Protein AF-A0A7C3GLS5-F1 (afdb_monomer_lite)

pLDDT: mean 87.42, std 13.65, range [44.53, 98.75]

Foldseek 3Di:
DEEEPDDPLLDAAPPDVPRNGPNPVSCVQDVALQSQQVVLQVCLVVVCVVVVPYAYEYEFEQFDDPPDPRNNCRLVNNVVHHDPVSHAAYEYEFEFEDDVPPDDDPVSLCVSLCVRNVRRVVRDDPDPSHFYAHQEYFYQEQDPVVRQSSRLVNCVVQVVRGPHYHYDQWHWNDCPPPPPDPTDIDGQAPDPVSPDGDPNVVSVVVVVVVVVVVVVD

Radius of gyration: 18.42 Å; chains: 1; bounding box: 52×39×46 Å

Secondary structure (DSSP, 8-state):
-EEE--S-TT--TTSSTT-SSTTHHHHHH-SSHHHHHHHHHHHHHHHHHH-TT-EEEEE---S--SS-HHHHHHHHHHHHHS-GGG-SEEEEEEEE---S-----HHHHHHHHHHHHHHHHTTS---TTSEEEEEEEEE--SSHHHHHHHHHHHHHHHHHH-SEEEE-SEEEPP-TT-TTS---EEESBSSTT---B-HHHHHHHHHHHHHHHHT--

Structure (mmCIF, N/CA/C/O backbone):
data_AF-A0A7C3GLS5-F1
#
_entry.id   AF-A0A7C3GLS5-F1
#
loop_
_atom_site.group_PDB
_atom_site.id
_atom_site.type_symbol
_atom_site.label_atom_id
_atom_site.label_alt_id
_atom_site.label_comp_id
_atom_site.label_asym_id
_atom_site.label_entity_id
_atom_site.label_seq_id
_atom_site.pdbx_PDB_ins_code
_atom_site.Cartn_x
_atom_site.Cartn_y
_atom_site.Cartn_z
_atom_site.occupancy
_atom_site.B_iso_or_equiv
_atom_site.auth_seq_id
_atom_site.auth_comp_id
_atom_site.auth_asym_id
_atom_site.auth_atom_id
_atom_site.pdbx_PDB_model_num
ATOM 1 N N . LYS A 1 1 ? -3.253 -16.819 -7.006 1.00 93.25 1 LYS A N 1
ATOM 2 C CA . LYS A 1 1 ? -4.204 -15.718 -7.303 1.00 93.25 1 LYS A CA 1
ATOM 3 C C . LYS A 1 1 ? -3.526 -14.357 -7.226 1.00 93.25 1 LYS A C 1
ATOM 5 O O . LYS A 1 1 ? -3.681 -13.613 -8.175 1.00 93.25 1 LYS A O 1
ATOM 10 N N . TYR A 1 2 ? -2.773 -14.046 -6.166 1.00 97.38 2 TYR A N 1
ATOM 11 C CA . TYR A 1 2 ? -2.050 -12.773 -6.036 1.00 97.38 2 TYR A CA 1
ATOM 12 C C . TYR A 1 2 ? -0.630 -13.036 -5.532 1.00 97.38 2 TYR A C 1
ATOM 14 O O . TYR A 1 2 ? -0.454 -13.916 -4.686 1.00 97.38 2 TYR A O 1
ATOM 22 N N . ILE A 1 3 ? 0.353 -12.319 -6.068 1.00 97.44 3 ILE A N 1
ATOM 23 C CA . ILE A 1 3 ? 1.767 -12.371 -5.686 1.00 97.44 3 ILE A CA 1
ATOM 24 C C . ILE A 1 3 ? 2.250 -10.929 -5.541 1.00 97.44 3 ILE A C 1
ATOM 26 O O . ILE A 1 3 ? 2.119 -10.152 -6.478 1.00 97.44 3 ILE A O 1
ATOM 30 N N . GLU A 1 4 ? 2.821 -10.578 -4.393 1.00 96.31 4 GLU A N 1
ATOM 31 C CA . GLU A 1 4 ? 3.545 -9.316 -4.213 1.00 96.31 4 GLU A CA 1
ATOM 32 C C . GLU A 1 4 ? 5.046 -9.569 -4.395 1.00 96.31 4 GLU A C 1
ATOM 34 O O . GLU A 1 4 ? 5.612 -10.474 -3.774 1.00 96.31 4 GLU A O 1
ATOM 39 N N . MET A 1 5 ? 5.700 -8.797 -5.264 1.00 95.38 5 MET A N 1
ATOM 40 C CA . MET A 1 5 ? 7.124 -8.944 -5.570 1.00 95.38 5 MET A CA 1
ATOM 41 C C . MET A 1 5 ? 8.004 -8.227 -4.547 1.00 95.38 5 MET A C 1
ATOM 43 O O . MET A 1 5 ? 8.754 -7.314 -4.892 1.00 95.38 5 MET A O 1
ATOM 47 N N . GLY A 1 6 ? 7.932 -8.666 -3.293 1.00 92.06 6 GLY A N 1
ATOM 48 C CA . GLY A 1 6 ? 8.770 -8.156 -2.212 1.00 92.06 6 GLY A CA 1
ATOM 49 C C . GLY A 1 6 ? 8.023 -7.327 -1.176 1.00 92.06 6 GLY A C 1
ATOM 50 O O . GLY A 1 6 ? 6.805 -7.358 -1.123 1.00 92.06 6 GLY A O 1
ATOM 51 N N . ASN A 1 7 ? 8.769 -6.635 -0.312 1.00 91.75 7 ASN A N 1
ATOM 52 C CA . ASN A 1 7 ? 8.204 -5.802 0.752 1.00 91.75 7 ASN A CA 1
ATOM 53 C C . ASN A 1 7 ? 9.088 -4.576 1.006 1.00 91.75 7 ASN A C 1
ATOM 55 O O . ASN A 1 7 ? 10.234 -4.710 1.444 1.00 91.75 7 ASN A O 1
ATOM 59 N N . GLU A 1 8 ? 8.536 -3.384 0.782 1.00 90.19 8 GLU A N 1
ATOM 60 C CA . GLU A 1 8 ? 9.159 -2.077 1.055 1.00 90.19 8 GLU A CA 1
ATOM 61 C C . GLU A 1 8 ? 10.638 -1.959 0.622 1.00 90.19 8 GLU A C 1
ATOM 63 O O . GLU A 1 8 ? 11.465 -1.383 1.330 1.00 90.19 8 GLU A O 1
ATOM 68 N N . HIS A 1 9 ? 10.996 -2.470 -0.564 1.00 92.44 9 HIS A N 1
ATOM 69 C CA . HIS A 1 9 ? 12.378 -2.440 -1.067 1.00 92.44 9 HIS A CA 1
ATOM 70 C C . HIS A 1 9 ? 12.962 -1.034 -1.218 1.00 92.44 9 HIS A C 1
ATOM 72 O O . HIS A 1 9 ? 14.179 -0.879 -1.250 1.00 92.44 9 HIS A O 1
ATOM 78 N N . HIS A 1 10 ? 12.127 0.004 -1.233 1.00 89.88 10 HIS A N 1
ATOM 79 C CA . HIS A 1 10 ? 12.567 1.393 -1.191 1.00 89.88 10 HIS A CA 1
ATOM 80 C C . HIS A 1 10 ? 13.300 1.754 0.110 1.00 89.88 10 HIS A C 1
ATOM 82 O O . HIS A 1 10 ? 14.116 2.673 0.089 1.00 89.88 10 HIS A O 1
ATOM 88 N N . LEU A 1 11 ? 13.057 1.042 1.218 1.00 86.94 11 LEU A N 1
ATOM 89 C CA . LEU A 1 11 ? 13.731 1.284 2.492 1.00 86.94 11 LEU A CA 1
ATOM 90 C C . LEU A 1 11 ? 15.205 0.884 2.419 1.00 86.94 11 LEU A C 1
ATOM 92 O O . LEU A 1 11 ? 15.538 -0.238 2.039 1.00 86.94 11 LEU A O 1
ATOM 96 N N . GLY A 1 12 ? 16.073 1.796 2.838 1.00 77.50 12 GLY A N 1
ATOM 97 C CA . GLY A 1 12 ? 17.496 1.605 3.061 1.00 77.50 12 GLY A CA 1
ATOM 98 C C . GLY A 1 12 ? 17.932 1.999 4.471 1.00 77.50 12 GLY A C 1
ATOM 99 O O . GLY A 1 12 ? 17.166 2.566 5.249 1.00 77.50 12 GLY A O 1
ATOM 100 N N . ALA A 1 13 ? 19.190 1.693 4.803 1.00 64.75 13 ALA A N 1
ATOM 101 C CA . ALA A 1 13 ? 19.739 1.922 6.137 1.00 64.75 13 ALA A CA 1
ATOM 102 C C . ALA A 1 13 ? 19.564 3.377 6.606 1.00 64.75 13 ALA A C 1
ATOM 104 O O . ALA A 1 13 ? 20.024 4.323 5.964 1.00 64.75 13 ALA A O 1
ATOM 105 N N . GLY A 1 14 ? 18.924 3.542 7.764 1.00 62.38 14 GLY A N 1
ATOM 106 C CA . GLY A 1 14 ? 18.669 4.846 8.370 1.00 62.38 14 GLY A CA 1
ATOM 107 C C . GLY A 1 14 ? 17.458 5.579 7.790 1.00 62.38 14 GLY A C 1
ATOM 108 O O . GLY A 1 14 ? 17.264 6.753 8.116 1.00 62.38 14 GLY A O 1
ATOM 109 N N . ASP A 1 15 ? 16.643 4.950 6.932 1.00 64.19 15 ASP A N 1
ATOM 110 C CA . ASP A 1 15 ? 15.355 5.498 6.462 1.00 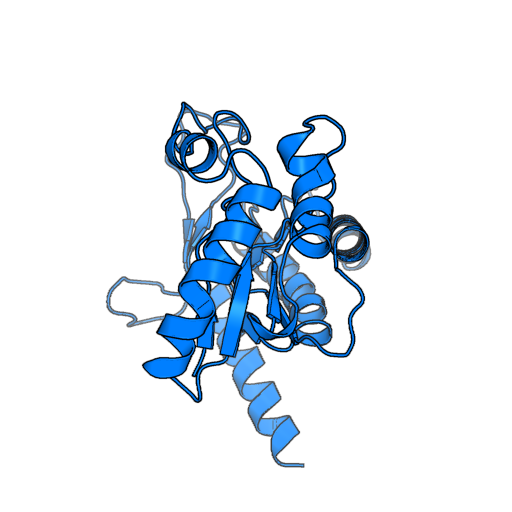64.19 15 ASP A CA 1
ATOM 111 C C . ASP A 1 15 ? 14.298 5.566 7.569 1.00 64.19 15 ASP A C 1
ATOM 113 O O . ASP A 1 15 ? 13.360 6.359 7.472 1.00 64.19 15 ASP A O 1
ATOM 117 N N . ASN A 1 16 ? 14.504 4.838 8.669 1.00 57.16 16 ASN A N 1
ATOM 118 C CA . ASN A 1 16 ? 13.797 5.038 9.928 1.00 57.16 16 ASN A CA 1
ATOM 119 C C . ASN A 1 16 ? 14.791 5.345 11.060 1.00 57.16 16 ASN A C 1
ATOM 121 O O . ASN A 1 16 ? 15.901 4.818 11.098 1.00 57.16 16 ASN A O 1
ATOM 125 N N . ALA A 1 17 ? 14.382 6.174 12.025 1.00 47.59 17 ALA A N 1
ATOM 126 C CA . ALA A 1 17 ? 15.212 6.543 13.180 1.00 47.59 17 ALA A CA 1
ATOM 127 C C . ALA A 1 17 ? 15.613 5.344 14.074 1.00 47.59 17 ALA A C 1
ATOM 129 O O . ALA A 1 17 ? 16.482 5.480 14.930 1.00 47.59 17 ALA A O 1
ATOM 130 N N . ASP A 1 18 ? 14.998 4.171 13.880 1.00 52.47 18 ASP A N 1
ATOM 131 C CA . ASP A 1 18 ? 15.292 2.916 14.581 1.00 52.47 18 ASP A CA 1
ATOM 132 C C . ASP A 1 18 ? 15.914 1.828 13.682 1.00 52.47 18 ASP A C 1
ATOM 134 O O . ASP A 1 18 ? 15.948 0.643 14.050 1.00 52.47 18 ASP A O 1
ATOM 138 N N . ASP A 1 19 ? 16.396 2.235 12.507 1.00 59.31 19 ASP A N 1
ATOM 139 C CA . ASP A 1 19 ? 16.919 1.362 11.467 1.00 59.31 19 ASP A CA 1
ATOM 140 C C . ASP A 1 19 ? 18.451 1.398 11.406 1.00 59.31 19 ASP A C 1
ATOM 142 O O . ASP A 1 19 ? 19.072 1.887 10.461 1.00 59.31 19 ASP A O 1
ATOM 146 N N . SER A 1 20 ? 19.072 0.868 12.462 1.00 53.66 20 SER A N 1
ATOM 147 C CA . SER A 1 20 ? 20.514 0.625 12.562 1.00 53.66 20 SER A CA 1
ATOM 148 C C . SER A 1 20 ? 20.968 -0.485 11.594 1.00 53.66 20 SER A C 1
ATOM 150 O O . SER A 1 20 ? 21.412 -1.547 12.027 1.00 53.66 20 SER A O 1
ATOM 152 N N . GLY A 1 21 ? 20.805 -0.260 10.289 1.00 61.00 21 GLY A N 1
ATOM 153 C CA . GLY A 1 21 ? 21.265 -1.141 9.217 1.00 61.00 21 GLY A CA 1
ATOM 154 C C . GLY A 1 21 ? 20.335 -2.296 8.831 1.00 61.00 21 GLY A C 1
ATOM 155 O O . GLY A 1 21 ? 20.780 -3.165 8.089 1.00 61.00 21 GLY A O 1
ATOM 156 N N . LYS A 1 22 ? 19.066 -2.338 9.268 1.00 65.75 22 LYS A N 1
ATOM 157 C CA . LYS A 1 22 ? 18.169 -3.486 8.999 1.00 65.75 22 LYS A CA 1
ATOM 158 C C . LYS A 1 22 ? 17.742 -3.594 7.537 1.00 65.75 22 LYS A C 1
ATOM 160 O O . LYS A 1 22 ? 17.239 -4.637 7.140 1.00 65.75 22 LYS A O 1
ATOM 165 N N . HIS A 1 23 ? 17.965 -2.548 6.746 1.00 76.56 23 HIS A N 1
ATOM 166 C CA . HIS A 1 23 ? 17.659 -2.531 5.318 1.00 76.56 23 HIS A CA 1
ATOM 167 C C . HIS A 1 23 ? 18.901 -2.334 4.433 1.00 76.56 23 HIS A C 1
ATOM 169 O O . HIS A 1 23 ? 18.784 -1.866 3.303 1.00 76.56 23 HIS A O 1
ATOM 175 N N . GLN A 1 24 ? 20.107 -2.676 4.912 1.00 78.25 24 GLN A N 1
ATOM 176 C CA . GLN A 1 24 ? 21.309 -2.631 4.060 1.00 78.25 24 GLN A CA 1
ATOM 177 C C . GLN A 1 24 ? 21.201 -3.570 2.853 1.00 78.25 24 GLN A C 1
ATOM 179 O O . GLN A 1 24 ? 21.586 -3.180 1.752 1.00 78.25 24 GLN A O 1
ATOM 184 N N . ASP A 1 25 ? 20.599 -4.745 3.034 1.00 83.50 25 ASP A N 1
ATOM 185 C CA . ASP A 1 25 ? 20.429 -5.723 1.956 1.00 83.50 25 ASP A CA 1
ATOM 186 C C . ASP A 1 25 ? 19.527 -5.194 0.829 1.00 83.50 25 ASP A C 1
ATOM 188 O O . ASP A 1 25 ? 19.813 -5.425 -0.342 1.00 83.50 25 ASP A O 1
ATOM 192 N N . ASN A 1 26 ? 18.500 -4.394 1.149 1.00 85.81 26 ASN A N 1
ATOM 193 C CA . ASN A 1 26 ? 17.662 -3.730 0.141 1.00 85.81 26 ASN A CA 1
ATOM 194 C C . ASN A 1 26 ? 18.457 -2.721 -0.694 1.00 85.81 26 ASN A C 1
ATOM 196 O O . ASN A 1 26 ? 18.235 -2.600 -1.897 1.00 85.81 26 ASN A O 1
ATOM 200 N N . VAL A 1 27 ? 19.376 -1.980 -0.068 1.00 88.00 27 VAL A N 1
ATOM 201 C CA . VAL A 1 27 ? 20.228 -1.019 -0.785 1.00 88.00 27 VAL A CA 1
ATOM 202 C C . VAL A 1 27 ? 21.224 -1.753 -1.673 1.00 88.00 27 VAL A C 1
ATOM 204 O O . VAL A 1 27 ? 21.479 -1.305 -2.785 1.00 88.00 27 VAL A O 1
ATOM 207 N N . ALA A 1 28 ? 21.765 -2.875 -1.198 1.00 89.44 28 ALA A N 1
ATOM 208 C CA . ALA A 1 28 ? 22.694 -3.692 -1.964 1.00 89.44 28 ALA A CA 1
ATOM 209 C C . ALA A 1 28 ? 22.017 -4.375 -3.164 1.00 89.44 28 ALA A C 1
ATOM 211 O O . ALA A 1 28 ? 22.585 -4.381 -4.253 1.00 89.44 28 ALA A O 1
ATOM 212 N N . ALA A 1 29 ? 20.815 -4.928 -2.975 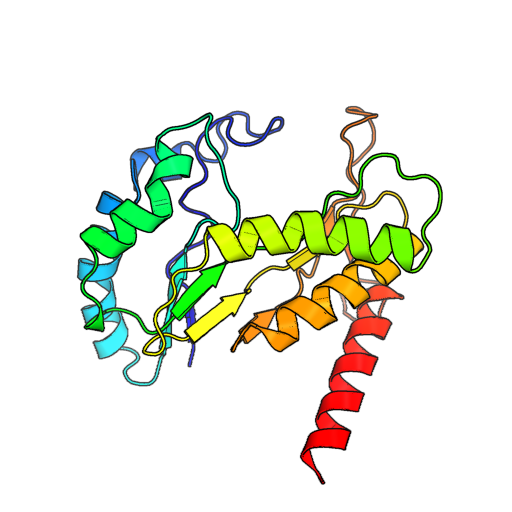1.00 90.38 29 ALA A N 1
ATOM 213 C CA . ALA A 1 29 ? 20.075 -5.630 -4.022 1.00 90.38 29 ALA A CA 1
ATOM 214 C C . ALA A 1 29 ? 19.400 -4.674 -5.014 1.00 90.38 29 ALA A C 1
ATOM 216 O O . ALA A 1 29 ? 19.452 -4.900 -6.220 1.00 90.38 29 ALA A O 1
ATOM 217 N N . PHE A 1 30 ? 18.795 -3.595 -4.514 1.00 94.69 30 PHE A N 1
ATOM 218 C CA . PHE A 1 30 ? 18.015 -2.655 -5.315 1.00 94.69 30 PHE A CA 1
ATOM 219 C C . PHE A 1 30 ? 18.440 -1.214 -5.026 1.00 94.69 30 PHE A C 1
ATOM 221 O O . PHE A 1 30 ? 17.701 -0.518 -4.340 1.00 94.69 30 PHE A O 1
ATOM 228 N N . PRO A 1 31 ? 19.617 -0.725 -5.464 1.00 92.75 31 PRO A N 1
ATOM 229 C CA . PRO A 1 31 ? 20.108 0.629 -5.165 1.00 92.75 31 PRO A CA 1
ATOM 230 C C . PRO A 1 31 ? 19.136 1.771 -5.507 1.00 92.75 31 PRO A C 1
ATOM 232 O O . PRO A 1 31 ? 19.085 2.779 -4.792 1.00 92.75 31 PRO A O 1
ATOM 235 N N . THR A 1 32 ? 18.321 1.601 -6.543 1.00 95.25 32 THR A N 1
ATOM 236 C CA . THR A 1 32 ? 17.240 2.512 -6.920 1.00 95.25 32 THR A CA 1
ATOM 237 C C . THR A 1 32 ? 15.998 1.729 -7.360 1.00 95.25 32 THR A C 1
ATOM 239 O O . THR A 1 32 ? 16.001 0.497 -7.389 1.00 95.25 32 THR A O 1
ATOM 242 N N . GLY A 1 33 ? 14.933 2.446 -7.733 1.00 96.94 33 GLY A N 1
ATOM 243 C CA . GLY A 1 33 ? 13.753 1.831 -8.343 1.00 96.94 33 GLY A CA 1
ATOM 244 C C . GLY A 1 33 ? 14.051 1.129 -9.675 1.00 96.94 33 GLY A C 1
ATOM 245 O O . GLY A 1 33 ? 13.356 0.183 -10.031 1.00 96.94 33 GLY A O 1
ATOM 246 N N . ARG A 1 34 ? 15.123 1.524 -10.378 1.00 98.12 34 ARG A N 1
ATOM 247 C CA . ARG A 1 34 ? 15.528 0.917 -11.651 1.00 98.12 34 ARG A CA 1
ATOM 248 C C . ARG A 1 34 ? 15.951 -0.538 -11.485 1.00 98.12 34 ARG A C 1
ATOM 250 O O . ARG A 1 34 ? 15.439 -1.399 -12.187 1.00 98.12 34 ARG A O 1
ATOM 257 N N . GLU A 1 35 ? 16.835 -0.829 -10.533 1.00 98.06 35 GLU A N 1
ATOM 258 C CA . GLU A 1 35 ? 17.298 -2.205 -10.313 1.00 98.06 35 GLU A CA 1
ATOM 259 C C . GLU A 1 35 ? 16.170 -3.111 -9.797 1.00 98.06 35 GLU A C 1
ATOM 261 O O . GLU A 1 35 ? 16.157 -4.310 -10.072 1.00 98.06 35 GLU A O 1
ATOM 266 N N . TYR A 1 36 ? 15.189 -2.544 -9.088 1.00 98.25 36 TYR A N 1
ATOM 267 C CA . TYR A 1 36 ? 13.974 -3.273 -8.735 1.00 98.25 36 TYR A CA 1
ATOM 268 C C . TYR A 1 36 ? 13.094 -3.563 -9.964 1.00 98.25 36 TYR A C 1
ATOM 270 O O . TYR A 1 36 ? 12.597 -4.679 -10.099 1.00 98.25 36 TYR A O 1
ATOM 278 N N . ALA A 1 37 ? 12.947 -2.617 -10.896 1.00 98.56 37 ALA A N 1
ATOM 279 C CA . ALA A 1 37 ? 12.250 -2.858 -12.161 1.00 98.56 37 ALA A CA 1
ATOM 280 C C . ALA A 1 37 ? 12.941 -3.937 -13.012 1.00 98.56 37 ALA A C 1
ATOM 282 O O . ALA A 1 37 ? 12.267 -4.836 -13.513 1.00 98.56 37 ALA A O 1
ATOM 283 N N . ASP A 1 38 ? 14.275 -3.919 -13.107 1.00 98.50 38 ASP A N 1
ATOM 284 C CA . ASP A 1 38 ? 15.049 -4.965 -13.794 1.00 98.50 38 ASP A CA 1
ATOM 285 C C . ASP A 1 38 ? 14.807 -6.350 -13.163 1.00 98.50 38 ASP A C 1
ATOM 287 O O . ASP A 1 38 ? 14.635 -7.359 -13.857 1.00 98.50 38 ASP A O 1
ATOM 291 N N . PHE A 1 39 ? 14.734 -6.405 -11.830 1.00 98.06 39 PHE A N 1
ATOM 292 C CA . PHE A 1 39 ? 14.370 -7.620 -11.109 1.00 98.06 39 PHE A CA 1
ATOM 293 C C . PHE A 1 39 ? 12.956 -8.090 -11.463 1.00 98.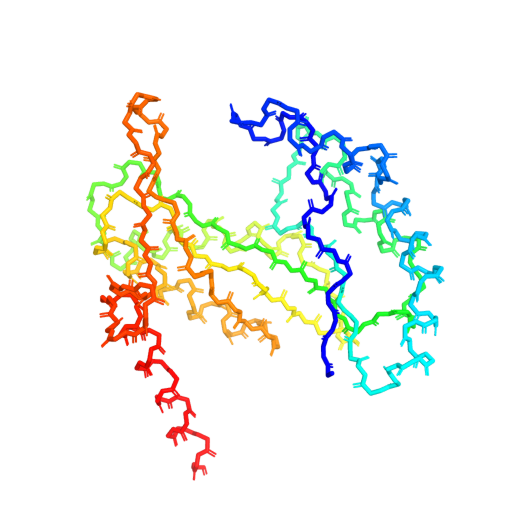06 39 PHE A C 1
ATOM 295 O O . PHE A 1 39 ? 12.788 -9.253 -11.827 1.00 98.06 39 PHE A O 1
ATOM 302 N N . VAL A 1 40 ? 11.954 -7.209 -11.434 1.00 98.38 40 VAL A N 1
ATOM 303 C CA . VAL A 1 40 ? 10.581 -7.572 -11.818 1.00 98.38 40 VAL A CA 1
ATOM 304 C C . VAL A 1 40 ? 10.532 -8.084 -13.258 1.00 98.38 40 VAL A C 1
ATOM 306 O O . VAL A 1 40 ? 9.989 -9.160 -13.495 1.00 98.38 40 VAL A O 1
ATOM 309 N N . ASN A 1 41 ? 11.177 -7.389 -14.196 1.00 98.56 41 ASN A N 1
ATOM 310 C CA . ASN A 1 41 ? 11.208 -7.775 -15.606 1.00 98.56 41 ASN A CA 1
ATOM 311 C C . ASN A 1 41 ? 11.831 -9.156 -15.841 1.00 98.56 41 ASN A C 1
ATOM 313 O O . ASN A 1 41 ? 11.400 -9.893 -16.725 1.00 98.56 41 ASN A O 1
ATOM 317 N N . SER A 1 42 ? 12.842 -9.524 -15.050 1.00 98.06 42 SER A N 1
ATOM 318 C CA . SER A 1 42 ? 13.489 -10.835 -15.170 1.00 98.06 42 SER A CA 1
ATOM 319 C C . SER A 1 42 ? 12.694 -11.973 -14.521 1.00 98.06 42 SER A C 1
ATOM 321 O O . SER A 1 42 ? 12.729 -13.098 -15.019 1.00 98.06 42 SER A O 1
ATOM 323 N N . TRP A 1 43 ? 11.963 -11.705 -13.435 1.00 98.06 43 TRP A N 1
ATOM 324 C CA . TRP A 1 43 ? 11.259 -12.739 -12.669 1.00 98.06 43 TRP A CA 1
ATOM 325 C C . TRP A 1 43 ? 9.795 -12.925 -13.061 1.00 98.06 43 TRP A C 1
ATOM 327 O O . TRP A 1 43 ? 9.305 -14.055 -13.027 1.00 98.06 43 TRP A O 1
ATOM 337 N N . ALA A 1 44 ? 9.089 -11.859 -13.439 1.00 98.19 44 ALA A N 1
ATOM 338 C CA . ALA A 1 44 ? 7.663 -11.923 -13.741 1.00 98.19 44 ALA A CA 1
ATOM 339 C C . ALA A 1 44 ? 7.310 -12.950 -14.835 1.00 98.19 44 ALA A C 1
ATOM 341 O O . ALA A 1 44 ? 6.367 -13.712 -14.609 1.00 98.19 44 ALA A O 1
ATOM 342 N N . PRO A 1 45 ? 8.062 -13.092 -15.949 1.00 97.81 45 PRO A N 1
ATOM 343 C CA . PRO A 1 45 ? 7.766 -14.117 -16.951 1.00 97.81 45 PRO A CA 1
ATOM 344 C C . PRO A 1 45 ? 7.819 -15.543 -16.387 1.00 97.81 45 PRO A C 1
ATOM 346 O O . PRO A 1 45 ? 6.912 -16.339 -16.625 1.00 97.81 45 PRO A O 1
ATOM 349 N N . ALA A 1 46 ? 8.837 -15.852 -15.576 1.00 97.75 46 ALA A N 1
ATOM 350 C CA . ALA A 1 46 ? 8.978 -17.163 -14.943 1.00 97.75 46 ALA A CA 1
ATOM 351 C C . ALA A 1 46 ? 7.876 -17.417 -13.900 1.00 97.75 46 ALA A C 1
ATOM 353 O O . ALA A 1 46 ? 7.360 -18.529 -13.786 1.00 97.75 46 ALA A O 1
ATOM 354 N N . ILE A 1 47 ? 7.473 -16.380 -13.158 1.00 97.62 47 ILE A N 1
ATOM 355 C CA . ILE A 1 47 ? 6.344 -16.460 -12.224 1.00 97.62 47 ILE A CA 1
ATOM 356 C C . ILE A 1 47 ? 5.044 -16.731 -12.986 1.00 97.62 47 ILE A C 1
ATOM 358 O O . ILE A 1 47 ? 4.291 -17.615 -12.583 1.00 97.62 47 ILE A O 1
ATOM 362 N N . ARG A 1 48 ? 4.789 -16.023 -14.093 1.00 97.50 48 ARG A N 1
ATOM 363 C CA . ARG A 1 48 ? 3.594 -16.224 -14.925 1.00 97.50 48 ARG A CA 1
ATOM 364 C C . ARG A 1 48 ? 3.573 -17.604 -15.587 1.00 97.50 48 ARG A C 1
ATOM 366 O O . ARG A 1 48 ? 2.501 -18.180 -15.711 1.00 97.50 48 ARG A O 1
ATOM 373 N N . GLU A 1 49 ? 4.719 -18.176 -15.952 1.00 97.94 49 GLU A N 1
ATOM 374 C CA . GLU A 1 49 ? 4.781 -19.553 -16.467 1.00 97.94 49 GLU A CA 1
ATOM 375 C C . GLU A 1 49 ? 4.302 -20.577 -15.423 1.00 97.94 49 GLU A C 1
ATOM 377 O O . GLU A 1 49 ? 3.545 -21.492 -15.744 1.00 97.94 49 GLU A O 1
ATOM 382 N N . GLN A 1 50 ? 4.708 -20.411 -14.161 1.00 97.88 50 GLN A N 1
ATOM 383 C CA . GLN A 1 50 ? 4.326 -21.320 -13.072 1.00 97.88 50 GLN A CA 1
ATOM 384 C C . GLN A 1 50 ? 2.924 -21.037 -12.517 1.00 97.88 50 GLN A C 1
ATOM 386 O O . GLN A 1 50 ? 2.228 -21.946 -12.062 1.00 97.88 50 GLN A O 1
ATOM 391 N N . PHE A 1 51 ? 2.506 -19.773 -12.540 1.00 97.50 51 PHE A N 1
ATOM 392 C CA . PHE A 1 51 ? 1.258 -19.291 -11.959 1.00 97.50 51 PHE A CA 1
ATOM 393 C C . PHE A 1 51 ? 0.523 -18.371 -12.948 1.00 97.50 51 PHE A C 1
ATOM 395 O O . PHE A 1 51 ? 0.393 -17.175 -12.684 1.00 97.50 51 PHE A O 1
ATOM 402 N N . PRO A 1 52 ? 0.005 -18.908 -14.066 1.00 96.50 52 PRO A N 1
ATOM 403 C CA . PRO A 1 52 ? -0.555 -18.100 -15.156 1.00 96.50 52 PRO A CA 1
ATOM 404 C C . PRO A 1 52 ? -1.757 -17.245 -14.742 1.00 96.50 52 PRO A C 1
ATOM 406 O O . PRO A 1 52 ? -1.950 -16.158 -15.275 1.00 96.50 52 PRO A O 1
ATOM 409 N N . ASP A 1 53 ? -2.524 -17.693 -13.745 1.00 96.69 53 ASP A N 1
ATOM 410 C CA . ASP A 1 53 ? -3.694 -16.971 -13.230 1.00 96.69 53 ASP A CA 1
ATOM 411 C C . ASP A 1 53 ? -3.367 -16.046 -12.041 1.00 96.69 53 ASP A C 1
ATOM 413 O O . ASP A 1 53 ? -4.271 -15.509 -11.389 1.00 96.69 53 ASP A O 1
ATOM 417 N N . ALA A 1 54 ? -2.094 -15.927 -11.648 1.00 97.62 54 ALA A N 1
ATOM 418 C CA . ALA A 1 54 ? -1.705 -15.039 -10.563 1.00 97.62 54 ALA A CA 1
ATOM 419 C C . ALA A 1 54 ? -1.508 -13.610 -11.072 1.00 97.62 54 ALA A C 1
ATOM 421 O O . ALA A 1 54 ? -0.743 -13.373 -12.004 1.00 97.62 54 ALA A O 1
ATOM 422 N N . LYS A 1 55 ? -2.151 -12.656 -10.393 1.00 98.44 55 LYS A N 1
ATOM 423 C CA . LYS A 1 55 ? -1.815 -11.243 -10.522 1.00 98.44 55 LYS A CA 1
ATOM 424 C C . LYS A 1 55 ? -0.524 -10.939 -9.775 1.00 98.44 55 LYS A C 1
ATOM 426 O O . LYS A 1 55 ? -0.320 -11.462 -8.675 1.00 98.44 55 LYS A O 1
ATOM 431 N N . ILE A 1 56 ? 0.304 -10.080 -10.347 1.00 98.69 56 ILE A N 1
ATOM 432 C CA . ILE A 1 56 ? 1.604 -9.681 -9.813 1.00 98.69 56 ILE A CA 1
ATOM 433 C C . ILE A 1 56 ? 1.550 -8.206 -9.400 1.00 98.69 56 ILE A C 1
ATOM 435 O O . ILE A 1 56 ? 1.253 -7.338 -10.215 1.00 98.69 56 ILE A O 1
ATOM 439 N N . GLY A 1 57 ? 1.845 -7.921 -8.136 1.00 98.56 57 GLY A N 1
ATOM 440 C CA . GLY A 1 57 ? 1.952 -6.572 -7.591 1.00 98.56 57 GLY A CA 1
ATOM 441 C C . GLY A 1 57 ? 3.404 -6.169 -7.349 1.00 98.56 57 GLY A C 1
ATOM 442 O O . GLY A 1 57 ? 4.202 -6.984 -6.879 1.00 98.56 57 GLY A O 1
ATOM 443 N N . ILE A 1 58 ? 3.738 -4.912 -7.638 1.00 98.38 58 ILE A N 1
ATOM 444 C CA . ILE A 1 58 ? 5.075 -4.341 -7.424 1.00 98.38 58 ILE A CA 1
ATOM 445 C C . ILE A 1 58 ? 5.077 -3.319 -6.289 1.00 98.38 58 ILE A C 1
ATOM 447 O O . ILE A 1 58 ? 4.150 -2.524 -6.144 1.00 98.38 58 ILE A O 1
ATOM 451 N N . THR A 1 59 ? 6.140 -3.316 -5.491 1.00 96.44 59 THR A N 1
ATOM 452 C CA . THR A 1 59 ? 6.264 -2.448 -4.322 1.00 96.44 59 THR A CA 1
ATOM 453 C C . THR A 1 59 ? 6.551 -0.998 -4.714 1.00 96.44 59 THR A C 1
ATOM 455 O O . THR A 1 59 ? 7.609 -0.668 -5.259 1.00 96.44 59 THR A O 1
ATOM 458 N N . MET A 1 60 ? 5.664 -0.107 -4.287 1.00 97.62 60 MET A N 1
ATOM 459 C CA . MET A 1 60 ? 5.762 1.336 -4.463 1.00 97.62 60 MET A CA 1
ATOM 460 C C . MET A 1 60 ? 5.975 2.051 -3.124 1.00 97.62 60 MET A C 1
ATOM 462 O O . MET A 1 60 ? 5.672 1.550 -2.038 1.00 97.62 60 MET A O 1
ATOM 466 N N . LEU A 1 61 ? 6.513 3.266 -3.189 1.00 95.56 61 LEU A N 1
ATOM 467 C CA . LEU A 1 61 ? 6.570 4.180 -2.057 1.00 95.56 61 LEU A CA 1
ATOM 468 C C . LEU A 1 61 ? 5.255 4.961 -1.979 1.00 95.56 61 LEU A C 1
ATOM 470 O O . LEU A 1 61 ? 4.945 5.736 -2.877 1.00 95.56 61 LEU A O 1
ATOM 474 N N . GLY A 1 62 ? 4.510 4.804 -0.884 1.00 94.12 62 GLY A N 1
ATOM 475 C CA . GLY A 1 62 ? 3.237 5.503 -0.657 1.00 94.12 62 GLY A CA 1
ATOM 476 C C . GLY A 1 62 ? 3.353 6.829 0.098 1.00 94.12 62 GLY A C 1
ATOM 477 O O . GLY A 1 62 ? 2.452 7.162 0.869 1.00 94.12 62 GLY A O 1
ATOM 478 N N . ARG A 1 63 ? 4.494 7.528 0.032 1.00 91.25 63 ARG A N 1
ATOM 479 C CA . ARG A 1 63 ? 4.718 8.810 0.731 1.00 91.25 63 ARG A CA 1
ATOM 480 C C . ARG A 1 63 ? 5.740 9.684 0.015 1.00 91.25 63 ARG A C 1
ATOM 482 O O . ARG A 1 63 ? 6.752 9.191 -0.473 1.00 91.25 63 ARG A O 1
ATOM 489 N N . VAL A 1 64 ? 5.546 10.997 0.074 1.00 88.31 64 VAL A N 1
ATOM 490 C CA . VAL A 1 64 ? 6.528 11.966 -0.427 1.00 88.31 64 VAL A CA 1
ATOM 491 C C . VAL A 1 64 ? 7.772 11.992 0.467 1.00 88.31 64 VAL A C 1
ATOM 493 O O . VAL A 1 64 ? 7.678 12.092 1.694 1.00 88.31 64 VAL A O 1
ATOM 496 N N . ASN A 1 65 ? 8.956 11.951 -0.145 1.00 88.19 65 ASN A N 1
ATOM 497 C CA . ASN A 1 65 ? 10.222 12.216 0.532 1.00 88.19 65 ASN A CA 1
ATOM 498 C C . ASN A 1 65 ? 11.140 13.051 -0.365 1.00 88.19 65 ASN A C 1
ATOM 500 O O . ASN A 1 65 ? 11.629 12.564 -1.374 1.00 88.19 65 ASN A O 1
ATOM 504 N N . ASN A 1 66 ? 11.407 14.294 0.033 1.00 85.44 66 ASN A N 1
ATOM 505 C CA . ASN A 1 66 ? 12.250 15.217 -0.736 1.00 85.44 66 ASN A CA 1
ATOM 506 C C . ASN A 1 66 ? 13.699 15.291 -0.239 1.00 85.44 66 ASN A C 1
ATOM 508 O O . ASN A 1 66 ? 14.505 16.017 -0.813 1.00 85.44 66 ASN A O 1
ATOM 512 N N . ASN A 1 67 ? 14.028 14.556 0.825 1.00 83.00 67 ASN A N 1
ATOM 513 C CA . ASN A 1 67 ? 15.312 14.664 1.514 1.00 83.00 67 ASN A CA 1
ATOM 514 C C . ASN A 1 67 ? 16.286 13.541 1.137 1.00 83.00 67 ASN A C 1
ATOM 516 O O . ASN A 1 67 ? 17.437 13.573 1.567 1.00 83.00 67 ASN A O 1
ATOM 520 N N . ARG A 1 68 ? 15.829 12.520 0.399 1.00 84.75 68 ARG A N 1
ATOM 521 C CA . ARG A 1 68 ? 16.635 11.354 0.016 1.00 84.75 68 ARG A CA 1
ATOM 522 C C . ARG A 1 68 ? 16.320 10.940 -1.411 1.00 84.75 68 ARG A C 1
ATOM 524 O O . ARG A 1 68 ? 15.197 10.522 -1.678 1.00 84.75 68 ARG A O 1
ATOM 531 N N . ASP A 1 69 ? 17.317 10.993 -2.290 1.00 90.25 69 ASP A N 1
ATOM 532 C CA . ASP A 1 69 ? 17.141 10.733 -3.725 1.00 90.25 69 ASP A CA 1
ATOM 533 C C . ASP A 1 69 ? 16.539 9.356 -4.013 1.00 90.25 69 ASP A C 1
ATOM 535 O O . ASP A 1 69 ? 15.602 9.255 -4.800 1.00 90.25 69 ASP A O 1
ATOM 539 N N . ARG A 1 70 ? 16.994 8.309 -3.310 1.00 90.12 70 ARG A N 1
ATOM 540 C CA . ARG A 1 70 ? 16.443 6.952 -3.450 1.00 90.12 70 ARG A CA 1
ATOM 541 C C . ARG A 1 70 ? 14.925 6.931 -3.285 1.00 90.12 70 ARG A C 1
ATOM 543 O O . ARG A 1 70 ? 14.237 6.390 -4.136 1.00 90.12 70 ARG A O 1
ATOM 550 N N . LEU A 1 71 ? 14.418 7.514 -2.197 1.00 91.38 71 LEU A N 1
ATOM 551 C CA . LEU A 1 71 ? 12.984 7.544 -1.905 1.00 91.38 71 LEU A CA 1
ATOM 552 C C . LEU A 1 71 ? 12.255 8.510 -2.840 1.00 91.38 71 LEU A C 1
ATOM 554 O O . LEU A 1 71 ? 11.195 8.180 -3.357 1.00 91.38 71 LEU A O 1
ATOM 558 N N . LYS A 1 72 ? 12.846 9.681 -3.092 1.00 93.12 72 LYS A N 1
ATOM 559 C CA . LYS A 1 72 ? 12.294 10.720 -3.964 1.00 93.12 72 LYS A CA 1
ATOM 560 C C . LYS A 1 72 ? 12.001 10.209 -5.372 1.00 93.12 72 LYS A C 1
ATOM 562 O O . LYS A 1 72 ? 10.967 10.546 -5.936 1.00 93.12 72 LYS A O 1
ATOM 567 N N . PHE A 1 73 ? 12.918 9.428 -5.935 1.00 95.06 73 PHE A N 1
ATOM 568 C CA . PHE A 1 73 ? 12.849 8.973 -7.321 1.00 95.06 73 PHE A CA 1
ATOM 569 C C . PHE A 1 73 ? 12.400 7.513 -7.464 1.00 95.06 73 PHE A C 1
ATOM 571 O O . PHE A 1 73 ? 12.320 7.031 -8.589 1.00 95.06 73 PHE A O 1
ATOM 578 N N . TRP A 1 74 ? 12.090 6.814 -6.363 1.00 96.75 74 TRP A N 1
ATOM 579 C CA . TRP A 1 74 ? 11.787 5.376 -6.371 1.00 96.75 74 TRP A CA 1
ATOM 580 C C . TRP A 1 74 ? 10.701 5.000 -7.385 1.00 96.75 74 TRP A C 1
ATOM 582 O O . TRP A 1 74 ? 10.971 4.236 -8.307 1.00 96.75 74 TRP A O 1
ATOM 592 N N . ASN A 1 75 ? 9.497 5.569 -7.244 1.00 97.81 75 ASN A N 1
ATOM 593 C CA . ASN A 1 75 ? 8.352 5.221 -8.092 1.00 97.81 75 ASN A CA 1
ATOM 594 C C . ASN A 1 75 ? 8.610 5.580 -9.561 1.00 97.81 75 ASN A C 1
ATOM 596 O O . ASN A 1 75 ? 8.344 4.766 -10.439 1.00 97.81 75 ASN A O 1
ATOM 600 N N . ASN A 1 76 ? 9.172 6.765 -9.824 1.00 97.75 76 ASN A N 1
ATOM 601 C CA . ASN A 1 76 ? 9.436 7.224 -11.189 1.00 97.75 76 ASN A CA 1
ATOM 602 C C . ASN A 1 76 ? 10.438 6.311 -11.898 1.00 97.75 76 ASN A C 1
ATOM 604 O O . ASN A 1 76 ? 10.190 5.887 -13.019 1.00 97.75 76 ASN A O 1
ATOM 608 N N . LEU A 1 77 ? 11.530 5.943 -11.221 1.00 98.19 77 LEU A N 1
ATOM 609 C CA . LEU A 1 77 ? 12.534 5.051 -11.799 1.00 98.19 77 LEU A CA 1
ATOM 610 C C . LEU A 1 77 ? 11.994 3.639 -12.044 1.00 98.19 77 LEU A C 1
ATOM 612 O O . LEU A 1 77 ? 12.461 2.989 -12.973 1.00 98.19 77 LEU A O 1
ATOM 616 N N . ILE A 1 78 ? 11.020 3.165 -11.259 1.00 98.50 78 ILE A N 1
ATOM 617 C CA . ILE A 1 78 ? 10.327 1.908 -11.571 1.00 98.50 78 ILE A CA 1
ATOM 618 C C . ILE A 1 78 ? 9.538 2.063 -12.868 1.00 98.50 78 ILE A C 1
ATOM 620 O O . ILE A 1 78 ? 9.777 1.315 -13.808 1.00 98.50 78 ILE A O 1
ATOM 624 N N . VAL A 1 79 ? 8.633 3.044 -12.931 1.00 98.12 79 VAL A N 1
ATOM 625 C CA . VAL A 1 79 ? 7.732 3.244 -14.080 1.00 98.12 79 VAL A CA 1
ATOM 626 C C . VAL A 1 79 ? 8.510 3.493 -15.376 1.00 98.12 79 VAL A C 1
ATOM 628 O O . VAL A 1 79 ? 8.144 2.976 -16.420 1.00 98.12 79 VAL A O 1
ATOM 631 N N . GLU A 1 80 ? 9.624 4.223 -15.316 1.00 98.19 80 GLU A N 1
ATOM 632 C CA . GLU A 1 80 ? 10.471 4.492 -16.485 1.00 98.19 80 GLU A CA 1
ATOM 633 C C . GLU A 1 80 ? 11.212 3.254 -17.026 1.00 98.19 80 GLU A C 1
ATOM 635 O O . GLU A 1 80 ? 11.674 3.285 -18.166 1.00 98.19 80 GLU A O 1
ATOM 640 N N . ASN A 1 81 ? 11.379 2.191 -16.226 1.00 98.62 81 ASN A N 1
ATOM 641 C CA . ASN A 1 81 ? 12.237 1.046 -16.572 1.00 98.62 81 ASN A CA 1
ATOM 642 C C . ASN A 1 81 ? 11.511 -0.311 -16.560 1.00 98.62 81 ASN A C 1
ATOM 644 O O . ASN A 1 81 ? 12.070 -1.306 -17.023 1.00 98.62 81 ASN A O 1
ATOM 648 N N . ILE A 1 82 ? 10.291 -0.386 -16.030 1.00 98.50 82 ILE A N 1
ATOM 649 C CA . ILE A 1 82 ? 9.521 -1.627 -15.969 1.00 98.50 82 ILE A CA 1
ATOM 650 C C . ILE A 1 82 ? 8.779 -1.878 -17.286 1.00 98.50 82 ILE A C 1
ATOM 652 O O . ILE A 1 82 ? 8.258 -0.959 -17.912 1.00 98.50 82 ILE A O 1
ATOM 656 N N . ASP A 1 83 ? 8.705 -3.136 -17.706 1.00 98.06 83 ASP A N 1
ATOM 657 C CA . ASP A 1 83 ? 7.784 -3.550 -18.757 1.00 98.06 83 ASP A CA 1
ATOM 658 C C . ASP A 1 83 ? 6.380 -3.661 -18.150 1.00 98.06 83 ASP A C 1
ATOM 660 O O . ASP A 1 83 ? 6.145 -4.427 -17.209 1.00 98.06 83 ASP A O 1
ATOM 664 N N . HIS A 1 84 ? 5.441 -2.874 -18.673 1.00 96.56 84 HIS A N 1
ATOM 665 C CA . HIS A 1 84 ? 4.090 -2.806 -18.132 1.00 96.56 84 HIS A CA 1
ATOM 666 C C . HIS A 1 84 ? 3.328 -4.132 -18.267 1.00 96.56 84 HIS A C 1
ATOM 668 O O . HIS A 1 84 ? 2.396 -4.343 -17.499 1.00 96.56 84 HIS A O 1
ATOM 674 N N . ASP A 1 85 ? 3.723 -5.076 -19.123 1.00 96.94 85 ASP A N 1
ATOM 675 C CA . ASP A 1 85 ? 3.056 -6.386 -19.203 1.00 96.94 85 ASP A CA 1
ATOM 676 C C . ASP A 1 85 ? 3.461 -7.336 -18.050 1.00 96.94 85 ASP A C 1
ATOM 678 O O . ASP A 1 85 ? 2.773 -8.320 -17.734 1.00 96.94 85 ASP A O 1
ATOM 682 N N . ASN A 1 86 ? 4.549 -7.019 -17.342 1.00 97.88 86 ASN A N 1
ATOM 683 C CA . ASN A 1 86 ? 5.107 -7.866 -16.286 1.00 97.88 86 ASN A CA 1
ATOM 684 C C . ASN A 1 86 ? 4.421 -7.726 -14.921 1.00 97.88 86 ASN A C 1
ATOM 686 O O . ASN A 1 86 ? 4.729 -8.489 -14.006 1.00 97.88 86 ASN A O 1
ATOM 690 N N . PHE A 1 87 ? 3.469 -6.809 -14.765 1.00 98.50 87 PHE A N 1
ATOM 691 C CA . PHE A 1 87 ? 2.741 -6.650 -13.511 1.00 98.50 87 PHE A CA 1
ATOM 692 C C . PHE A 1 87 ? 1.304 -6.176 -13.724 1.00 98.50 87 PHE A C 1
ATOM 694 O O . PHE A 1 87 ? 0.939 -5.635 -14.768 1.00 98.50 87 PHE A O 1
ATOM 701 N N . ASP A 1 88 ? 0.490 -6.379 -12.698 1.00 98.69 88 ASP A N 1
ATOM 702 C CA . ASP A 1 88 ? -0.947 -6.124 -12.700 1.00 98.69 88 ASP A CA 1
ATOM 703 C C . ASP A 1 88 ? -1.347 -5.053 -11.677 1.00 98.69 88 ASP A C 1
ATOM 705 O O . ASP A 1 88 ? -2.429 -4.484 -11.802 1.00 98.69 88 ASP A O 1
ATOM 709 N N . ALA A 1 89 ? -0.503 -4.770 -10.675 1.00 98.75 89 ALA A N 1
ATOM 710 C CA . ALA A 1 89 ? -0.840 -3.831 -9.610 1.00 98.75 89 ALA A CA 1
ATOM 711 C C . ALA A 1 89 ? 0.338 -3.019 -9.059 1.00 98.75 89 ALA A C 1
ATOM 713 O O . ALA A 1 89 ? 1.442 -3.538 -8.876 1.00 98.75 89 ALA A O 1
ATOM 714 N N . TYR A 1 90 ? 0.059 -1.771 -8.688 1.00 98.62 90 TYR A N 1
ATOM 715 C CA . TYR A 1 90 ? 0.923 -0.953 -7.841 1.00 98.62 90 TYR A CA 1
ATOM 716 C C . TYR A 1 90 ? 0.574 -1.177 -6.369 1.00 98.62 90 TYR A C 1
ATOM 718 O O . TYR A 1 90 ? -0.579 -1.011 -5.964 1.00 98.62 90 TYR A O 1
ATOM 726 N N . VAL A 1 91 ? 1.569 -1.543 -5.561 1.00 98.50 91 VAL A N 1
ATOM 727 C CA . VAL A 1 91 ? 1.378 -1.931 -4.160 1.00 98.50 91 VAL A CA 1
ATOM 728 C C . VAL A 1 91 ? 1.927 -0.866 -3.217 1.00 98.50 91 VAL A C 1
ATOM 730 O O . VAL A 1 91 ? 3.104 -0.519 -3.281 1.00 98.50 91 VAL A O 1
ATOM 733 N N . TYR A 1 92 ? 1.090 -0.360 -2.313 1.00 97.56 92 TYR A N 1
ATOM 734 C CA . TYR A 1 92 ? 1.420 0.725 -1.390 1.00 97.56 92 TYR A CA 1
ATOM 735 C C . TYR A 1 92 ? 1.154 0.348 0.062 1.00 97.56 92 TYR A C 1
ATOM 737 O O . TYR A 1 92 ? 0.202 -0.361 0.375 1.00 97.56 92 TYR A O 1
ATOM 745 N N . HIS A 1 93 ? 1.932 0.931 0.974 1.00 95.50 93 HIS A N 1
ATOM 746 C CA . HIS A 1 93 ? 1.666 0.867 2.410 1.00 95.50 93 HIS A CA 1
ATOM 747 C C . HIS A 1 93 ? 1.318 2.248 2.977 1.00 95.50 93 HIS A C 1
ATOM 749 O O . HIS A 1 93 ? 1.971 3.259 2.676 1.00 95.50 93 HIS A O 1
ATOM 755 N N . ILE A 1 94 ? 0.315 2.310 3.856 1.00 93.38 94 ILE A N 1
ATOM 756 C CA . ILE A 1 94 ? -0.144 3.561 4.471 1.00 93.38 94 ILE A CA 1
ATOM 757 C C . ILE A 1 94 ? -0.265 3.464 5.991 1.00 93.38 94 ILE A C 1
ATOM 759 O O . ILE A 1 94 ? -1.195 2.905 6.563 1.00 93.38 94 ILE A O 1
ATOM 763 N N . TYR A 1 95 ? 0.680 4.122 6.659 1.00 90.56 95 TYR A N 1
ATOM 764 C CA . TYR A 1 95 ? 0.696 4.249 8.108 1.00 90.56 95 TYR A CA 1
ATOM 765 C C . TYR A 1 95 ? 0.448 5.683 8.551 1.00 90.56 95 TYR A C 1
ATOM 767 O O . TYR A 1 95 ? 1.109 6.612 8.080 1.00 90.56 95 TYR A O 1
ATOM 775 N N . VAL A 1 96 ? -0.465 5.850 9.502 1.00 88.75 96 VAL A N 1
ATOM 776 C CA . VAL A 1 96 ? -0.739 7.122 10.172 1.00 88.75 96 VAL A CA 1
ATOM 777 C C . VAL A 1 96 ? -0.035 7.124 11.522 1.00 88.75 96 VAL A C 1
ATOM 779 O O . VAL A 1 96 ? -0.226 6.237 12.355 1.00 88.75 96 VAL A O 1
ATOM 782 N N . ARG A 1 97 ? 0.764 8.160 11.764 1.00 85.12 97 ARG A N 1
ATOM 783 C CA . ARG A 1 97 ? 1.322 8.463 13.082 1.00 85.12 97 ARG A CA 1
ATOM 784 C C . ARG A 1 97 ? 0.642 9.742 13.555 1.00 85.12 97 ARG A C 1
ATOM 786 O O . ARG A 1 97 ? 1.049 10.811 13.108 1.00 85.12 97 ARG A O 1
ATOM 793 N N . PRO A 1 98 ? -0.436 9.658 14.354 1.00 77.44 98 PRO A N 1
ATOM 794 C CA . PRO A 1 98 ? -1.036 10.866 14.886 1.00 77.44 98 PRO A CA 1
ATOM 795 C C . PRO A 1 98 ? 0.011 11.547 15.769 1.00 77.44 98 PRO A C 1
ATOM 797 O O . PRO A 1 98 ? 0.651 10.888 16.593 1.00 77.44 98 PRO A O 1
ATOM 800 N N . ASP A 1 99 ? 0.189 12.853 15.578 1.00 68.69 99 ASP A N 1
ATOM 801 C CA . ASP A 1 99 ? 1.016 13.682 16.452 1.00 68.69 99 ASP A CA 1
ATOM 802 C C . ASP A 1 99 ? 0.469 13.620 17.902 1.00 68.69 99 ASP A C 1
ATOM 804 O O . ASP A 1 99 ? -0.495 12.907 18.203 1.00 68.69 99 ASP A O 1
ATOM 808 N N . ASN A 1 100 ? 1.039 14.384 18.839 1.00 64.94 100 ASN A N 1
ATOM 809 C CA . ASN A 1 100 ? 0.572 14.445 20.238 1.00 64.94 100 ASN A CA 1
ATOM 810 C C . ASN A 1 100 ? -0.854 15.031 20.414 1.00 64.94 100 ASN A C 1
ATOM 812 O O . ASN A 1 100 ? -1.184 15.532 21.487 1.00 64.94 100 ASN A O 1
ATOM 816 N N . THR A 1 101 ? -1.713 14.971 19.392 1.00 66.25 101 THR A N 1
ATOM 817 C CA . THR A 1 101 ? -3.120 15.361 19.413 1.00 66.25 101 THR A CA 1
ATOM 818 C C . THR A 1 101 ? -3.822 14.704 20.595 1.00 66.25 101 THR A C 1
ATOM 820 O O . THR A 1 101 ? -3.977 13.478 20.674 1.00 66.25 101 THR A O 1
ATOM 823 N N . ILE A 1 102 ? -4.216 15.542 21.552 1.00 65.44 102 ILE A N 1
ATOM 824 C CA . ILE A 1 102 ? -4.741 15.101 22.842 1.00 65.44 102 ILE A CA 1
ATOM 825 C C . ILE A 1 102 ? -6.169 14.572 22.666 1.00 65.44 102 ILE A C 1
ATOM 827 O O . ILE A 1 102 ? -6.453 13.477 23.156 1.00 65.44 102 ILE A O 1
ATOM 831 N N . GLU A 1 103 ? -6.997 15.240 21.857 1.00 81.81 103 GLU A N 1
ATOM 832 C CA . GLU A 1 103 ? -8.411 14.903 21.650 1.00 81.81 103 GLU A CA 1
ATOM 833 C C . GLU A 1 103 ? -8.737 14.575 20.186 1.00 81.81 103 GLU A C 1
ATOM 835 O O . GLU A 1 103 ? -8.357 15.300 19.262 1.00 81.81 103 GLU A O 1
ATOM 840 N N . LEU A 1 104 ? -9.451 13.465 19.981 1.00 87.88 104 LEU A N 1
ATOM 841 C CA . LEU A 1 104 ? -10.012 13.097 18.684 1.00 87.88 104 LEU A CA 1
ATOM 842 C C . LEU A 1 104 ? -11.479 13.526 18.624 1.00 87.88 104 LEU A C 1
ATOM 844 O O . LEU A 1 104 ? -12.268 13.185 19.501 1.00 87.88 104 LEU A O 1
ATOM 848 N N . ASN A 1 105 ? -11.825 14.259 17.576 1.00 91.06 105 ASN A N 1
ATOM 849 C CA . ASN A 1 105 ? -13.186 14.539 17.136 1.00 91.06 105 ASN A CA 1
ATOM 850 C C . ASN A 1 105 ? -13.227 14.399 15.606 1.00 91.06 105 ASN A C 1
ATOM 852 O O . ASN A 1 105 ? -12.189 14.182 14.981 1.00 91.06 105 ASN A O 1
ATOM 856 N N . GLU A 1 106 ? -14.406 14.514 14.997 1.00 91.44 106 GLU A N 1
ATOM 857 C CA . GLU A 1 106 ? -14.577 14.338 13.545 1.00 91.44 106 GLU A CA 1
ATOM 858 C C . GLU A 1 106 ? -13.613 15.213 12.729 1.00 91.44 106 GLU A C 1
ATOM 860 O O . GLU A 1 106 ? -12.936 14.719 11.826 1.00 91.44 106 GLU A O 1
ATOM 865 N N . THR A 1 107 ? -13.463 16.485 13.108 1.00 92.44 107 THR A N 1
ATOM 866 C CA . THR A 1 107 ? -12.562 17.429 12.436 1.00 92.44 107 THR A CA 1
ATOM 867 C C . THR A 1 107 ? -11.098 17.012 12.557 1.00 92.44 107 THR A C 1
ATOM 869 O O . THR A 1 107 ? -10.377 17.011 11.559 1.00 92.44 107 THR A O 1
ATOM 872 N N . THR A 1 108 ? -10.628 16.651 13.756 1.00 92.56 108 THR A N 1
ATOM 873 C CA . THR A 1 108 ? -9.216 16.279 13.947 1.00 92.56 108 THR A CA 1
ATOM 874 C C . THR A 1 108 ? -8.891 14.926 13.326 1.00 92.56 108 THR A C 1
ATOM 876 O O . THR A 1 108 ? -7.790 14.751 12.805 1.00 92.56 108 THR A O 1
ATOM 879 N N . ILE A 1 109 ? -9.845 13.990 13.307 1.00 93.44 109 ILE A N 1
ATOM 880 C CA . ILE A 1 109 ? -9.720 12.725 12.576 1.00 93.44 109 ILE A CA 1
ATOM 881 C C . ILE A 1 109 ? -9.553 13.011 11.083 1.00 93.44 109 ILE A C 1
ATOM 883 O O . ILE A 1 109 ? -8.557 12.576 10.508 1.00 93.44 109 ILE A O 1
ATOM 887 N N . ALA A 1 110 ? -10.453 13.791 10.477 1.00 93.19 110 ALA A N 1
ATOM 888 C CA . ALA A 1 110 ? -10.379 14.128 9.055 1.00 93.19 110 ALA A CA 1
ATOM 889 C C . ALA A 1 110 ? -9.045 14.799 8.693 1.00 93.19 110 ALA A C 1
ATOM 891 O O . ALA A 1 110 ? -8.399 14.405 7.732 1.00 93.19 110 ALA A O 1
ATOM 892 N N . GLN A 1 111 ? -8.567 15.747 9.504 1.00 92.56 111 GLN A N 1
ATOM 893 C CA . GLN A 1 111 ? -7.272 16.401 9.279 1.00 92.56 111 GLN A CA 1
ATOM 894 C C . GLN A 1 111 ? -6.088 15.422 9.311 1.00 92.56 111 GLN A C 1
ATOM 896 O O . GLN A 1 111 ? -5.184 15.521 8.480 1.00 92.56 111 GLN A O 1
ATOM 901 N N . ILE A 1 112 ? -6.072 14.487 10.267 1.00 92.38 112 ILE A N 1
ATOM 902 C CA . ILE A 1 112 ? -5.002 13.488 10.395 1.00 92.38 112 ILE A CA 1
ATOM 903 C C . ILE A 1 112 ? -5.018 12.524 9.205 1.00 92.38 112 ILE A C 1
ATOM 905 O O . ILE A 1 112 ? -3.952 12.204 8.674 1.00 92.38 112 ILE A O 1
ATOM 909 N N . ILE A 1 113 ? -6.206 12.064 8.803 1.00 94.75 113 ILE A N 1
ATOM 910 C CA . ILE A 1 113 ? -6.368 11.146 7.675 1.00 94.75 113 ILE A CA 1
ATOM 911 C C . ILE A 1 113 ? -5.994 11.848 6.371 1.00 94.75 113 ILE A C 1
ATOM 913 O O . ILE A 1 113 ? -5.065 11.378 5.721 1.00 94.75 113 ILE A O 1
ATOM 917 N N . ASN A 1 114 ? -6.579 13.014 6.077 1.00 94.62 114 ASN A N 1
ATOM 918 C CA . ASN A 1 114 ? -6.310 13.778 4.854 1.00 94.62 114 ASN A CA 1
ATOM 919 C C . ASN A 1 114 ? -4.819 14.074 4.691 1.00 94.62 114 ASN A C 1
ATOM 921 O O . ASN A 1 114 ? -4.228 13.764 3.667 1.00 94.62 114 ASN A O 1
ATOM 925 N N . LYS A 1 115 ? -4.142 14.542 5.750 1.00 92.12 115 LYS A N 1
ATOM 926 C CA . LYS A 1 115 ? -2.691 14.784 5.696 1.00 92.12 115 LYS A CA 1
ATOM 927 C C . LYS A 1 115 ? -1.910 13.553 5.226 1.00 92.12 115 LYS A C 1
ATOM 929 O O . LYS A 1 115 ? -0.905 13.695 4.530 1.00 92.12 115 LYS A O 1
ATOM 934 N N . ARG A 1 116 ? -2.309 12.345 5.639 1.00 92.31 116 ARG A N 1
ATOM 935 C CA . ARG A 1 116 ? -1.623 11.122 5.216 1.00 92.31 116 ARG A CA 1
ATOM 936 C C . ARG A 1 116 ? -2.068 10.676 3.825 1.00 92.31 116 ARG A C 1
ATOM 938 O O . ARG A 1 116 ? -1.199 10.272 3.053 1.00 92.31 116 ARG A O 1
ATOM 945 N N . THR A 1 117 ? -3.354 10.743 3.509 1.00 95.12 117 THR A N 1
ATOM 946 C CA . THR A 1 117 ? -3.890 10.299 2.219 1.00 95.12 117 THR A CA 1
ATOM 947 C C . THR A 1 117 ? -3.455 11.222 1.085 1.00 95.12 117 THR A C 1
ATOM 949 O O . THR A 1 117 ? -2.961 10.710 0.092 1.00 95.12 117 THR A O 1
ATOM 952 N N . ASP A 1 118 ? -3.406 12.542 1.289 1.00 95.12 118 ASP A N 1
ATOM 953 C CA . ASP A 1 118 ? -2.888 13.510 0.307 1.00 95.12 118 ASP A CA 1
ATOM 954 C C . ASP A 1 118 ? -1.449 13.166 -0.121 1.00 95.12 118 ASP A C 1
ATOM 956 O O . ASP A 1 118 ? -1.064 13.303 -1.280 1.00 95.12 118 ASP A O 1
ATOM 960 N N . THR A 1 119 ? -0.616 12.708 0.824 1.00 92.50 119 THR A N 1
ATOM 961 C CA . THR A 1 119 ? 0.765 12.294 0.512 1.00 92.50 119 THR A CA 1
ATOM 962 C C . THR A 1 119 ? 0.858 10.941 -0.183 1.00 92.50 119 THR A C 1
ATOM 964 O O . THR A 1 119 ? 1.874 10.681 -0.821 1.00 92.50 119 THR A O 1
ATOM 967 N N . LEU A 1 120 ? -0.144 10.074 -0.018 1.00 95.31 120 LEU A N 1
ATOM 968 C CA . LEU A 1 120 ? -0.252 8.834 -0.778 1.00 95.31 120 LEU A CA 1
ATOM 969 C C . LEU A 1 120 ? -0.698 9.155 -2.206 1.00 95.31 120 LEU A C 1
ATOM 971 O O . LEU A 1 120 ? -0.005 8.749 -3.133 1.00 95.31 120 LEU A O 1
ATOM 975 N N . GLU A 1 121 ? -1.765 9.938 -2.374 1.00 96.25 121 GLU A N 1
ATOM 976 C CA . GLU A 1 121 ? -2.305 10.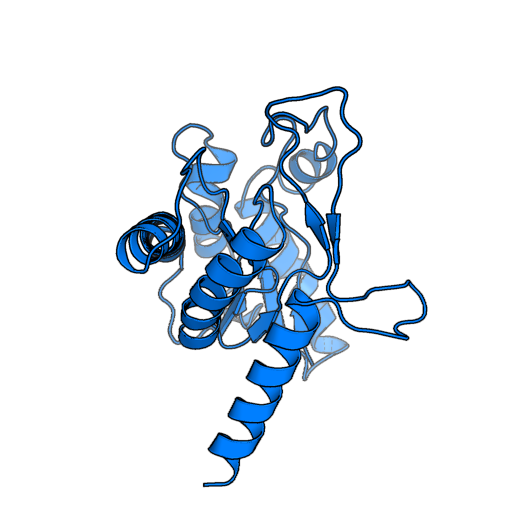364 -3.673 1.00 96.25 121 GLU A CA 1
ATOM 977 C C . GLU A 1 121 ? -1.231 11.024 -4.547 1.00 96.25 121 GLU A C 1
ATOM 979 O O . GLU A 1 121 ? -1.085 10.674 -5.710 1.00 96.25 121 GLU A O 1
ATOM 984 N N . GLN A 1 122 ? -0.381 11.880 -3.970 1.00 95.50 122 GLN A N 1
ATOM 985 C CA . GLN A 1 122 ? 0.759 12.491 -4.676 1.00 95.50 122 GLN A CA 1
ATOM 986 C C . GLN A 1 122 ? 1.802 11.495 -5.209 1.00 95.50 122 GLN A C 1
ATOM 988 O O . GLN A 1 122 ? 2.621 11.858 -6.049 1.00 95.50 122 GLN A O 1
ATOM 993 N N . THR A 1 123 ? 1.837 10.275 -4.674 1.00 95.06 123 THR A N 1
ATOM 994 C CA . THR A 1 123 ? 2.791 9.223 -5.067 1.00 95.06 123 THR A CA 1
ATOM 995 C C . THR A 1 123 ? 2.153 8.070 -5.825 1.00 95.06 123 THR A C 1
ATOM 997 O O . THR A 1 123 ? 2.878 7.218 -6.352 1.00 95.06 123 THR A O 1
ATOM 1000 N N . MET A 1 124 ? 0.821 8.019 -5.855 1.00 96.38 124 MET A N 1
ATOM 1001 C CA . MET A 1 124 ? 0.092 7.029 -6.624 1.00 96.38 124 MET A CA 1
ATOM 1002 C C . MET A 1 124 ? 0.311 7.284 -8.111 1.00 96.38 124 MET A C 1
ATOM 1004 O O . MET A 1 124 ? 0.313 8.426 -8.566 1.00 96.38 124 MET A O 1
ATOM 1008 N N . ILE A 1 125 ? 0.547 6.205 -8.851 1.00 97.00 125 ILE A N 1
ATOM 1009 C CA . ILE A 1 125 ? 0.651 6.265 -10.303 1.00 97.00 125 ILE A CA 1
ATOM 1010 C C . ILE A 1 125 ? -0.765 6.169 -10.861 1.00 97.00 125 ILE A C 1
ATOM 1012 O O . ILE A 1 125 ? -1.489 5.229 -10.540 1.00 97.00 125 ILE A O 1
ATOM 1016 N N . ASP A 1 126 ? -1.147 7.160 -11.660 1.00 95.25 126 ASP A N 1
ATOM 1017 C CA . ASP A 1 126 ? -2.424 7.180 -12.365 1.00 95.25 126 ASP A CA 1
ATOM 1018 C C . ASP A 1 126 ? -2.307 6.352 -13.653 1.00 95.25 126 ASP A C 1
ATOM 1020 O O . ASP A 1 126 ? -1.784 6.817 -14.667 1.00 95.25 126 ASP A O 1
ATOM 1024 N N . ASP A 1 127 ? -2.707 5.085 -13.569 1.00 96.38 127 ASP A N 1
ATOM 1025 C CA . ASP A 1 127 ? -2.722 4.131 -14.678 1.00 96.38 127 ASP A CA 1
ATOM 1026 C C . ASP A 1 127 ? -3.947 3.220 -14.531 1.00 96.38 127 ASP A C 1
ATOM 1028 O O . ASP A 1 127 ? -3.941 2.245 -13.778 1.00 96.38 127 ASP A O 1
ATOM 1032 N N . GLU A 1 128 ? -5.010 3.533 -15.275 1.00 95.62 128 GLU A N 1
ATOM 1033 C CA . GLU A 1 128 ? -6.275 2.786 -15.255 1.00 95.62 128 GLU A CA 1
ATOM 1034 C C . GLU A 1 128 ? -6.133 1.323 -15.719 1.00 95.62 128 GLU A C 1
ATOM 1036 O O . GLU A 1 128 ? -7.039 0.515 -15.502 1.00 95.62 128 GLU A O 1
ATOM 1041 N N . SER A 1 129 ? -5.014 0.953 -16.359 1.00 97.06 129 SER A N 1
ATOM 1042 C CA . SER A 1 129 ? -4.743 -0.433 -16.759 1.00 97.06 129 SER A CA 1
ATOM 1043 C C . SER A 1 129 ? -4.235 -1.307 -15.609 1.00 97.06 129 SER A C 1
ATOM 1045 O O . SER A 1 129 ? -4.142 -2.530 -15.765 1.00 97.06 129 SER A O 1
ATOM 1047 N N . LYS A 1 130 ? -3.904 -0.702 -14.461 1.00 98.25 130 LYS A N 1
ATOM 1048 C CA . LYS A 1 130 ? -3.333 -1.367 -13.288 1.00 98.25 130 LYS A CA 1
ATOM 1049 C C . LYS A 1 130 ? -4.267 -1.291 -12.094 1.00 98.25 130 LYS A C 1
ATOM 1051 O O . LYS A 1 130 ? -5.014 -0.339 -11.901 1.00 98.25 130 LYS A O 1
ATOM 1056 N N . GLU A 1 131 ? -4.200 -2.315 -11.254 1.00 98.50 131 GLU A N 1
ATOM 1057 C CA . GLU A 1 131 ? -4.837 -2.281 -9.945 1.00 98.50 131 GLU A CA 1
ATOM 1058 C C . GLU A 1 131 ? -4.003 -1.471 -8.946 1.00 98.50 131 GLU A C 1
ATOM 1060 O O . GLU A 1 131 ? -2.778 -1.369 -9.035 1.00 98.50 131 GLU A O 1
ATOM 1065 N N . VAL A 1 132 ? -4.679 -0.960 -7.926 1.00 98.44 132 VAL A N 1
ATOM 1066 C CA . VAL A 1 132 ? -4.065 -0.386 -6.733 1.00 98.44 132 VAL A CA 1
ATOM 1067 C C . VAL A 1 132 ? -4.258 -1.365 -5.587 1.00 98.44 132 VAL A C 1
ATOM 1069 O O . VAL A 1 132 ? -5.387 -1.683 -5.202 1.00 98.44 132 VAL A O 1
ATOM 1072 N N . TRP A 1 133 ? -3.162 -1.846 -5.011 1.00 98.56 133 TRP A N 1
ATOM 1073 C CA . TRP A 1 133 ? -3.195 -2.660 -3.801 1.00 98.56 133 TRP A CA 1
ATOM 1074 C C . TRP A 1 133 ? -2.625 -1.865 -2.634 1.00 98.56 133 TRP A C 1
ATOM 1076 O O . TRP A 1 133 ? -1.548 -1.282 -2.719 1.00 98.56 133 TRP A O 1
ATOM 1086 N N . ILE A 1 134 ? -3.335 -1.874 -1.513 1.00 97.81 134 ILE A N 1
ATOM 1087 C CA . ILE A 1 134 ? -2.836 -1.395 -0.231 1.00 97.81 134 ILE A CA 1
ATOM 1088 C C . ILE A 1 134 ? -2.714 -2.608 0.687 1.00 97.81 134 ILE A C 1
ATOM 1090 O O . ILE A 1 134 ? -3.668 -2.997 1.363 1.00 97.81 134 ILE A O 1
ATOM 1094 N N . THR A 1 135 ? -1.549 -3.255 0.654 1.00 96.44 135 THR A N 1
ATOM 1095 C CA . THR A 1 135 ? -1.296 -4.535 1.340 1.00 96.44 135 THR A CA 1
ATOM 1096 C C . THR A 1 135 ? -0.913 -4.367 2.804 1.00 96.44 135 THR A C 1
ATOM 1098 O O . THR A 1 135 ? -0.974 -5.331 3.566 1.00 96.44 135 THR A O 1
ATOM 1101 N N . GLU A 1 136 ? -0.634 -3.136 3.234 1.00 94.31 136 GLU A N 1
ATOM 1102 C CA . GLU A 1 136 ? -0.541 -2.797 4.645 1.00 94.31 136 GLU A CA 1
ATOM 1103 C C . GLU A 1 136 ? -1.097 -1.402 4.939 1.00 94.31 136 GLU A C 1
ATOM 1105 O O . GLU A 1 136 ? -0.694 -0.395 4.345 1.00 94.31 136 GLU A O 1
ATOM 1110 N N . TYR A 1 137 ? -1.982 -1.316 5.934 1.00 94.25 137 TYR A N 1
ATOM 1111 C CA . TYR A 1 137 ? -2.369 -0.032 6.507 1.00 94.25 137 TYR A CA 1
ATOM 1112 C C . TYR A 1 137 ? -2.686 -0.067 7.999 1.00 94.25 137 TYR A C 1
ATOM 1114 O O . TYR A 1 137 ? -3.134 -1.074 8.560 1.00 94.25 137 TYR A O 1
ATOM 1122 N N . GLY A 1 138 ? -2.521 1.096 8.632 1.00 91.75 138 GLY A N 1
ATOM 1123 C CA . GLY A 1 138 ? -3.160 1.446 9.899 1.00 91.75 138 GLY A CA 1
ATOM 1124 C C . GLY A 1 138 ? -2.392 2.470 10.723 1.00 91.75 138 GLY A C 1
ATOM 1125 O O . GLY A 1 138 ? -1.722 3.349 10.182 1.00 91.75 138 GLY A O 1
ATOM 1126 N N . VAL A 1 139 ? -2.565 2.432 12.045 1.00 88.81 139 VAL A N 1
ATOM 1127 C CA . VAL A 1 139 ? -2.309 3.604 12.895 1.00 88.81 139 VAL A CA 1
ATOM 1128 C C . VAL A 1 139 ? -1.375 3.285 14.056 1.00 88.81 139 VAL A C 1
ATOM 1130 O O . VAL A 1 139 ? -1.615 2.373 14.843 1.00 88.81 139 VAL A O 1
ATOM 1133 N N . HIS A 1 140 ? -0.345 4.111 14.232 1.00 84.19 140 HIS A N 1
ATOM 1134 C CA . HIS A 1 140 ? 0.586 4.048 15.359 1.00 84.19 140 HIS A CA 1
ATOM 1135 C C . HIS A 1 140 ? 0.202 5.061 16.445 1.00 84.19 140 HIS A C 1
ATOM 1137 O O . HIS A 1 140 ? 0.902 6.049 16.667 1.00 84.19 140 HIS A O 1
ATOM 1143 N N . ALA A 1 141 ? -0.926 4.837 17.124 1.00 81.75 141 ALA A N 1
ATOM 1144 C CA . ALA A 1 141 ? -1.386 5.696 18.217 1.00 81.75 141 ALA A CA 1
ATOM 1145 C C . ALA A 1 141 ? -0.980 5.160 19.604 1.00 81.75 141 ALA A C 1
ATOM 1147 O O . ALA A 1 141 ? -0.543 4.021 19.773 1.00 81.75 141 ALA A O 1
ATOM 1148 N N . TYR A 1 142 ? -1.140 5.990 20.638 1.00 77.31 142 TYR A N 1
ATOM 1149 C CA . TYR A 1 142 ? -0.764 5.636 22.014 1.00 77.31 142 TYR A CA 1
ATOM 1150 C C . TYR A 1 142 ? -1.821 4.822 22.772 1.00 77.31 142 TYR A C 1
ATOM 1152 O O . TYR A 1 142 ? -1.488 4.161 23.762 1.00 77.31 142 TYR A O 1
ATOM 1160 N N . THR A 1 143 ? -3.082 4.864 22.335 1.00 82.19 143 THR A N 1
ATOM 1161 C CA . THR A 1 143 ? -4.201 4.160 22.975 1.00 82.19 143 THR A CA 1
ATOM 1162 C C . THR A 1 143 ? -4.954 3.306 21.962 1.00 82.19 143 THR A C 1
ATOM 1164 O O . THR A 1 143 ? -4.996 3.622 20.770 1.00 82.19 143 THR A O 1
ATOM 1167 N N . LEU A 1 144 ? -5.566 2.219 22.444 1.00 83.62 144 LEU A N 1
ATOM 1168 C CA . LEU A 1 144 ? -6.388 1.342 21.609 1.00 83.62 144 LEU A CA 1
ATOM 1169 C C . LEU A 1 144 ? -7.577 2.108 21.023 1.00 83.62 144 LEU A C 1
ATOM 1171 O O . LEU A 1 144 ? -7.896 1.936 19.859 1.00 83.62 144 LEU A O 1
ATOM 1175 N N . GLU A 1 145 ? -8.197 2.983 21.810 1.00 87.00 145 GLU A N 1
ATOM 1176 C CA . GLU A 1 145 ? -9.330 3.797 21.367 1.00 87.00 145 GLU A CA 1
ATOM 1177 C C . GLU A 1 145 ? -8.965 4.711 20.192 1.00 87.00 145 GLU A C 1
ATOM 1179 O O . GLU A 1 145 ? -9.628 4.661 19.158 1.00 87.00 145 GLU A O 1
ATOM 1184 N N . LYS A 1 146 ? -7.859 5.463 20.299 1.00 87.50 146 LYS A N 1
ATOM 1185 C CA . LYS A 1 146 ? -7.366 6.298 19.193 1.00 87.50 146 LYS A CA 1
ATOM 1186 C C . LYS A 1 146 ? -7.002 5.455 17.974 1.00 87.50 146 LYS A C 1
ATOM 1188 O O . LYS A 1 146 ? -7.303 5.846 16.853 1.00 87.50 146 LYS A O 1
ATOM 1193 N N . THR A 1 147 ? -6.383 4.293 18.199 1.00 88.50 147 THR A N 1
ATOM 1194 C CA . THR A 1 147 ? -6.043 3.349 17.125 1.00 88.50 147 THR A CA 1
ATOM 1195 C C . THR A 1 147 ? -7.300 2.893 16.393 1.00 88.50 147 THR A C 1
ATOM 1197 O O . THR A 1 147 ? -7.329 2.965 15.173 1.00 88.50 147 THR A O 1
ATOM 1200 N N . VAL A 1 148 ? -8.354 2.488 17.106 1.00 91.06 148 VAL A N 1
ATOM 1201 C CA . VAL A 1 148 ? -9.616 2.034 16.501 1.00 91.06 148 VAL A CA 1
ATOM 1202 C C . VAL A 1 148 ? -10.288 3.153 15.704 1.00 91.06 148 VAL A C 1
ATOM 1204 O O . VAL A 1 148 ? -10.634 2.925 14.550 1.00 91.06 148 VAL A O 1
ATOM 1207 N N . GLN A 1 149 ? -10.429 4.355 16.275 1.00 92.44 149 GLN A N 1
ATOM 1208 C CA . GLN A 1 149 ? -11.092 5.479 15.598 1.00 92.44 149 GLN A CA 1
ATOM 1209 C C . GLN A 1 149 ? -10.361 5.887 14.312 1.00 92.44 149 GLN A C 1
ATOM 1211 O O . GLN A 1 149 ? -10.964 5.941 13.243 1.00 92.44 149 GLN A O 1
ATOM 1216 N N . LEU A 1 150 ? -9.047 6.110 14.396 1.00 93.06 150 LEU A N 1
ATOM 1217 C CA . LEU A 1 150 ? -8.250 6.515 13.238 1.00 93.06 150 LEU A CA 1
ATOM 1218 C C . LEU A 1 150 ? -8.108 5.383 12.212 1.00 93.06 150 LEU A C 1
ATOM 1220 O O . LEU A 1 150 ? -8.101 5.655 11.019 1.00 93.06 150 LEU A O 1
ATOM 1224 N N . THR A 1 151 ? -8.010 4.119 12.645 1.00 93.69 151 THR A N 1
ATOM 1225 C CA . THR A 1 151 ? -7.910 2.989 11.704 1.00 93.69 151 THR A CA 1
ATOM 1226 C C . THR A 1 151 ? -9.231 2.782 10.979 1.00 93.69 151 THR A C 1
ATOM 1228 O O . THR A 1 151 ? -9.208 2.476 9.796 1.00 93.69 151 THR A O 1
ATOM 1231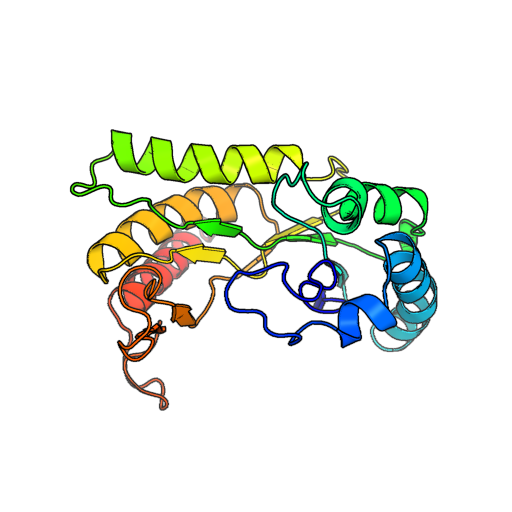 N N . SER A 1 152 ? -10.373 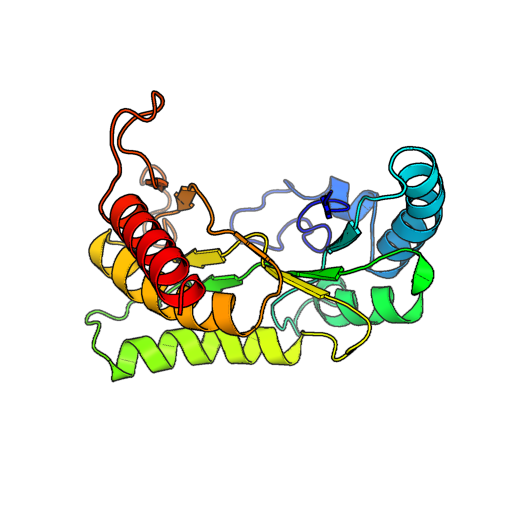2.997 11.643 1.00 94.62 152 SER A N 1
ATOM 1232 C CA . SER A 1 152 ? -11.674 2.960 10.970 1.00 94.62 152 SER A CA 1
ATOM 1233 C C . SER A 1 152 ? -11.762 4.023 9.875 1.00 94.62 152 SER A C 1
ATOM 1235 O O . SER A 1 152 ? -12.125 3.691 8.754 1.00 94.62 152 SER A O 1
ATOM 1237 N N . ALA A 1 153 ? -11.373 5.267 10.174 1.00 95.12 153 ALA A N 1
ATOM 1238 C CA . ALA A 1 153 ? -11.390 6.348 9.189 1.00 95.12 153 ALA A CA 1
ATOM 1239 C C . ALA A 1 153 ? -10.380 6.119 8.047 1.00 95.12 153 ALA A C 1
ATOM 1241 O O . ALA A 1 153 ? -10.681 6.371 6.885 1.00 95.12 153 ALA A O 1
ATOM 1242 N N . LEU A 1 154 ? -9.193 5.582 8.356 1.00 96.06 154 LEU A N 1
ATOM 1243 C CA . LEU A 1 154 ? -8.222 5.200 7.330 1.00 96.06 154 LEU A CA 1
ATOM 1244 C C . LEU A 1 154 ? -8.732 4.046 6.458 1.00 96.06 154 LEU A C 1
ATOM 1246 O O . LEU A 1 154 ? -8.458 4.031 5.261 1.00 96.06 154 LEU A O 1
ATOM 1250 N N . ALA A 1 155 ? -9.453 3.085 7.042 1.00 96.12 155 ALA A N 1
ATOM 1251 C CA . ALA A 1 155 ? -10.044 1.973 6.310 1.00 96.12 155 ALA A CA 1
ATOM 1252 C C . ALA A 1 155 ? -11.111 2.460 5.323 1.00 96.12 155 ALA A C 1
ATOM 1254 O O . ALA A 1 155 ? -11.137 1.961 4.208 1.00 96.12 155 ALA A O 1
ATOM 1255 N N . ASP A 1 156 ? -11.932 3.454 5.688 1.00 95.81 156 ASP A N 1
ATOM 1256 C CA . ASP A 1 156 ? -12.924 4.042 4.773 1.00 95.81 156 ASP A CA 1
ATOM 1257 C C . ASP A 1 156 ? -12.270 4.603 3.504 1.00 95.81 156 ASP A C 1
ATOM 1259 O O . ASP A 1 156 ? -12.734 4.322 2.403 1.00 95.81 156 ASP A O 1
ATOM 1263 N N . TYR A 1 157 ? -11.162 5.334 3.650 1.00 96.31 157 TYR A N 1
ATOM 1264 C CA . TYR A 1 157 ? -10.380 5.810 2.508 1.00 96.31 157 TYR A CA 1
ATOM 1265 C C . TYR A 1 157 ? -9.694 4.658 1.757 1.00 96.31 157 TYR A C 1
ATOM 1267 O O . TYR A 1 157 ? -9.773 4.550 0.542 1.00 96.31 157 TYR A O 1
ATOM 1275 N N . THR A 1 158 ? -9.005 3.772 2.476 1.00 96.69 158 THR A N 1
ATOM 1276 C CA . THR A 1 158 ? -8.195 2.711 1.856 1.00 96.69 158 THR A CA 1
ATOM 1277 C C . THR A 1 158 ? -9.060 1.769 1.022 1.00 96.69 158 THR A C 1
ATOM 1279 O O . THR A 1 158 ? -8.690 1.399 -0.087 1.00 96.69 158 THR A O 1
ATOM 1282 N N . GLU A 1 159 ? -10.224 1.394 1.551 1.00 94.50 159 GLU A N 1
ATOM 1283 C CA . GLU A 1 159 ? -11.179 0.508 0.887 1.00 94.50 159 GLU A CA 1
ATOM 1284 C C . GLU A 1 159 ? -11.928 1.198 -0.265 1.00 94.50 159 GLU A C 1
ATOM 1286 O O . GLU A 1 159 ? -12.511 0.496 -1.086 1.00 94.50 159 GLU A O 1
ATOM 1291 N N . SER A 1 160 ? -11.921 2.537 -0.352 1.00 94.88 160 SER A N 1
ATOM 1292 C CA . SER A 1 160 ? -12.536 3.261 -1.474 1.00 94.88 160 SER A CA 1
ATOM 1293 C C . SER A 1 160 ? -11.603 3.427 -2.673 1.00 94.88 160 SER A C 1
ATOM 1295 O O . SER A 1 160 ? -12.092 3.554 -3.794 1.00 94.88 160 SER A O 1
ATOM 1297 N N . VAL A 1 161 ? -10.283 3.412 -2.455 1.00 95.50 161 VAL A N 1
ATOM 1298 C CA . VAL A 1 161 ? -9.286 3.622 -3.520 1.00 95.50 161 VAL A CA 1
ATOM 1299 C C . VAL A 1 161 ? -8.598 2.341 -3.988 1.00 95.50 161 VAL A C 1
ATOM 1301 O O . VAL A 1 161 ? -8.096 2.300 -5.107 1.00 95.50 161 VAL A O 1
ATOM 1304 N N . ALA A 1 162 ? -8.532 1.301 -3.152 1.00 97.06 162 ALA A N 1
ATOM 1305 C CA . ALA A 1 162 ? -7.771 0.094 -3.458 1.00 97.06 162 ALA A CA 1
ATOM 1306 C C . ALA A 1 162 ? -8.656 -1.052 -3.968 1.00 97.06 162 ALA A C 1
ATOM 1308 O O . ALA A 1 162 ? -9.696 -1.366 -3.391 1.00 97.06 162 ALA A O 1
ATOM 1309 N N . ASN A 1 163 ? -8.175 -1.767 -4.986 1.00 97.19 163 ASN A N 1
ATOM 1310 C CA . ASN A 1 163 ? -8.749 -3.041 -5.423 1.00 97.19 163 ASN A CA 1
ATOM 1311 C C . ASN A 1 163 ? -8.523 -4.146 -4.377 1.00 97.19 163 ASN A C 1
ATOM 1313 O O . ASN A 1 163 ? -9.354 -5.040 -4.219 1.00 97.19 163 ASN A O 1
ATOM 1317 N N . ILE A 1 164 ? -7.396 -4.083 -3.658 1.00 96.12 164 ILE A N 1
ATOM 1318 C CA . ILE A 1 164 ? -7.072 -4.957 -2.525 1.00 96.12 164 ILE A CA 1
ATOM 1319 C C . ILE A 1 164 ? -6.641 -4.090 -1.352 1.00 96.12 164 ILE A C 1
ATOM 1321 O O . ILE A 1 164 ? -5.704 -3.311 -1.472 1.00 96.12 164 ILE A O 1
ATOM 1325 N N . SER A 1 165 ? -7.276 -4.272 -0.198 1.00 95.75 165 SER A N 1
ATOM 1326 C CA . SER A 1 165 ? -6.949 -3.557 1.036 1.00 95.75 165 SER A CA 1
ATOM 1327 C C . SER A 1 165 ? -6.742 -4.545 2.184 1.00 95.75 165 SER A C 1
ATOM 1329 O O . SER A 1 165 ? -7.688 -5.234 2.579 1.00 95.75 165 SER A O 1
ATOM 1331 N N . LEU A 1 166 ? -5.541 -4.598 2.756 1.00 93.81 166 LEU A N 1
ATOM 1332 C CA . LEU A 1 166 ? -5.207 -5.498 3.859 1.00 93.81 166 LEU A CA 1
ATOM 1333 C C . LEU A 1 166 ? -4.744 -4.695 5.087 1.00 93.81 166 LEU A C 1
ATOM 1335 O O . LEU A 1 166 ? -3.725 -4.004 5.033 1.00 93.81 166 LEU A O 1
ATOM 1339 N N . PRO A 1 167 ? -5.484 -4.750 6.210 1.00 91.44 167 PRO A N 1
ATOM 1340 C CA . PRO A 1 167 ? -5.049 -4.088 7.428 1.00 91.44 167 PRO A CA 1
ATOM 1341 C C . PRO A 1 167 ? -3.863 -4.828 8.043 1.00 91.44 167 PRO A C 1
ATOM 1343 O O . PRO A 1 167 ? -3.833 -6.061 8.081 1.00 91.44 167 PRO A O 1
ATOM 1346 N N . GLN A 1 168 ? -2.907 -4.081 8.595 1.00 83.38 168 GLN A N 1
ATOM 1347 C CA . GLN A 1 168 ? -1.805 -4.690 9.331 1.00 83.38 168 GLN A CA 1
ATOM 1348 C C . GLN A 1 168 ? -2.332 -5.428 10.577 1.00 83.38 168 GLN A C 1
ATOM 1350 O O . GLN A 1 168 ? -3.151 -4.919 11.338 1.00 83.38 168 GLN A O 1
ATOM 1355 N N . VAL A 1 169 ? -1.835 -6.640 10.830 1.00 70.25 169 VAL A N 1
ATOM 1356 C CA . VAL A 1 169 ? -2.305 -7.470 11.960 1.00 70.25 169 VAL A CA 1
ATOM 1357 C C . VAL A 1 169 ? -1.723 -7.006 13.306 1.00 70.25 169 VAL A C 1
ATOM 1359 O O . VAL A 1 169 ? -2.307 -7.260 14.364 1.00 70.25 169 VAL A O 1
ATOM 1362 N N . LEU A 1 170 ? -0.580 -6.310 13.275 1.00 65.44 170 LEU A N 1
ATOM 1363 C CA . LEU A 1 170 ? 0.168 -5.847 14.445 1.00 65.44 170 LEU A CA 1
ATOM 1364 C C . LEU A 1 170 ? 0.525 -4.366 14.324 1.00 65.44 170 LEU A C 1
ATOM 1366 O O . LEU A 1 170 ? 1.449 -4.000 13.608 1.00 65.44 170 LEU A O 1
ATOM 1370 N N . TYR A 1 171 ? -0.124 -3.523 15.118 1.00 64.19 171 TYR A N 1
ATOM 1371 C CA . TYR A 1 171 ? 0.161 -2.093 15.156 1.00 64.19 171 TYR A CA 1
ATOM 1372 C C . TYR A 1 171 ? 1.123 -1.758 16.274 1.00 64.19 171 TYR A C 1
ATOM 1374 O O . TYR A 1 171 ? 0.858 -2.044 17.441 1.00 64.19 171 TYR A O 1
ATOM 1382 N N . ARG A 1 172 ? 2.233 -1.102 15.951 1.00 60.97 172 ARG A N 1
ATOM 1383 C CA . ARG A 1 172 ? 3.183 -0.631 16.959 1.00 60.97 172 ARG A CA 1
ATOM 1384 C C . ARG A 1 172 ? 2.595 0.551 17.733 1.00 60.97 172 ARG A C 1
ATOM 1386 O O . ARG A 1 172 ? 2.295 1.594 17.158 1.00 60.97 172 ARG A O 1
ATOM 1393 N N . LYS A 1 173 ? 2.538 0.446 19.061 1.00 60.03 173 LYS A N 1
ATOM 1394 C CA . LYS A 1 173 ? 2.409 1.610 19.946 1.00 60.03 173 LYS A CA 1
ATOM 1395 C C . LYS A 1 173 ? 3.669 2.453 19.783 1.00 60.03 173 LYS A C 1
ATOM 1397 O O . LYS A 1 173 ? 4.765 1.932 19.999 1.00 60.03 173 LYS A O 1
ATOM 1402 N N . SER A 1 174 ? 3.523 3.726 19.415 1.00 55.34 174 SER A N 1
ATOM 1403 C CA . SER A 1 174 ? 4.667 4.627 19.234 1.00 55.34 174 SER A CA 1
ATOM 1404 C C . SER A 1 174 ? 5.542 4.664 20.506 1.00 55.34 174 SER A C 1
ATOM 1406 O O . SER A 1 174 ? 5.037 5.017 21.577 1.00 55.34 174 SER A O 1
ATOM 1408 N N . PRO A 1 175 ? 6.826 4.254 20.436 1.00 51.56 175 PRO A N 1
ATOM 1409 C CA . PRO A 1 175 ? 7.782 4.363 21.535 1.00 51.56 175 PRO A CA 1
ATOM 1410 C C . PRO A 1 175 ? 8.586 5.671 21.480 1.00 51.56 175 PRO A C 1
ATOM 1412 O O . PRO A 1 175 ? 9.464 5.866 22.316 1.00 51.56 175 PRO A O 1
ATOM 1415 N N . ASP A 1 176 ? 8.295 6.561 20.525 1.00 52.00 176 ASP A N 1
ATOM 1416 C CA . ASP A 1 176 ? 9.179 7.665 20.120 1.00 52.00 176 ASP A CA 1
ATOM 1417 C C . ASP A 1 176 ? 9.383 8.741 21.211 1.00 52.00 176 ASP A C 1
ATOM 1419 O O . ASP A 1 176 ? 10.220 9.624 21.056 1.00 52.00 176 ASP A O 1
ATOM 1423 N N . TYR A 1 177 ? 8.688 8.638 22.352 1.00 45.53 177 TYR A N 1
ATOM 1424 C CA . TYR A 1 177 ? 8.881 9.508 23.521 1.00 45.53 177 TYR A CA 1
ATOM 1425 C C . TYR A 1 177 ? 9.518 8.812 24.744 1.00 45.53 177 TYR A C 1
ATOM 1427 O O . TYR A 1 177 ? 9.990 9.482 25.657 1.00 45.53 177 TYR A O 1
ATOM 1435 N N . TYR A 1 178 ? 9.573 7.473 24.773 1.00 44.53 178 TYR A N 1
ATOM 1436 C CA . TYR A 1 178 ? 10.206 6.695 25.849 1.00 44.53 178 TYR A CA 1
ATOM 1437 C C . TYR A 1 178 ? 10.999 5.518 25.257 1.00 44.53 178 TYR A C 1
ATOM 1439 O O . TYR A 1 178 ? 10.483 4.398 25.205 1.00 44.53 178 TYR A O 1
ATOM 1447 N N . PRO A 1 179 ? 12.264 5.733 24.845 1.00 52.97 179 PRO A N 1
ATOM 1448 C CA . PRO A 1 179 ? 13.092 4.714 24.187 1.00 52.97 179 PRO A CA 1
ATOM 1449 C C . PRO A 1 179 ? 13.376 3.475 25.055 1.00 52.97 179 PRO A C 1
ATOM 1451 O O . PRO A 1 179 ? 13.850 2.463 24.548 1.00 52.97 179 PRO A O 1
ATOM 1454 N N . THR A 1 180 ? 13.070 3.534 26.354 1.00 54.94 180 THR A N 1
ATOM 1455 C CA . THR A 1 180 ? 13.241 2.442 27.323 1.00 54.94 180 THR A CA 1
ATOM 1456 C C . THR A 1 180 ? 11.958 1.656 27.607 1.00 54.94 180 THR A C 1
ATOM 1458 O O . THR A 1 180 ? 12.013 0.624 28.276 1.00 54.94 180 THR A O 1
ATOM 1461 N N . ALA A 1 181 ? 10.794 2.105 27.121 1.00 52.50 181 ALA A N 1
ATOM 1462 C CA . ALA A 1 181 ? 9.548 1.373 27.306 1.00 52.50 181 ALA A CA 1
ATOM 1463 C C . ALA A 1 181 ? 9.467 0.205 26.304 1.00 52.50 181 ALA A C 1
ATOM 1465 O O . ALA A 1 181 ? 9.729 0.404 25.114 1.00 52.50 181 ALA A O 1
ATOM 1466 N N . PRO A 1 182 ? 9.068 -1.009 26.731 1.00 54.28 182 PRO A N 1
ATOM 1467 C CA . PRO A 1 182 ? 8.876 -2.115 25.801 1.00 54.28 182 PRO A CA 1
ATOM 1468 C C . PRO A 1 182 ? 7.851 -1.715 24.734 1.00 54.28 182 PRO A C 1
ATOM 1470 O O . PRO A 1 182 ? 6.781 -1.188 25.063 1.00 54.28 182 PRO A O 1
ATOM 1473 N N . LYS A 1 183 ? 8.179 -1.963 23.456 1.00 55.84 183 LYS A N 1
ATOM 1474 C CA . LYS A 1 183 ? 7.248 -1.770 22.336 1.00 55.84 183 LYS A CA 1
ATOM 1475 C C . LYS A 1 183 ? 5.972 -2.547 22.658 1.00 55.84 183 LYS A C 1
ATOM 1477 O O . LYS A 1 183 ? 5.999 -3.769 22.763 1.00 55.84 183 LYS A O 1
ATOM 1482 N N . LYS A 1 184 ? 4.862 -1.839 22.860 1.00 63.97 184 LYS A N 1
ATOM 1483 C CA . LYS A 1 184 ? 3.543 -2.474 22.960 1.00 63.97 184 LYS A CA 1
ATOM 1484 C C . LYS A 1 184 ? 2.949 -2.518 21.563 1.00 63.97 184 LYS A C 1
ATOM 1486 O O . LYS A 1 184 ? 3.188 -1.607 20.780 1.00 63.97 184 LYS A O 1
ATOM 1491 N N . TYR A 1 185 ? 2.186 -3.553 21.262 1.00 66.38 185 TYR A N 1
ATOM 1492 C CA . TYR A 1 185 ? 1.477 -3.663 19.996 1.00 66.38 185 TYR A CA 1
ATOM 1493 C C . TYR A 1 185 ? -0.022 -3.764 20.265 1.00 66.38 185 TYR A C 1
ATOM 1495 O O . TYR A 1 185 ? -0.427 -4.330 21.283 1.00 66.38 185 TYR A O 1
ATOM 1503 N N . PHE A 1 186 ? -0.838 -3.209 19.374 1.00 73.56 186 PHE A N 1
ATOM 1504 C CA . PHE A 1 186 ? -2.245 -3.575 19.276 1.00 73.56 186 PHE A CA 1
ATOM 1505 C C . PHE A 1 186 ? -2.361 -4.677 18.227 1.00 73.56 186 PHE A C 1
ATOM 1507 O O . PHE A 1 186 ? -1.862 -4.534 17.117 1.00 73.56 186 PHE A O 1
ATOM 1514 N N . SER A 1 187 ? -2.981 -5.785 18.610 1.00 84.25 187 SER A N 1
ATOM 1515 C CA . SER A 1 187 ? -3.249 -6.926 17.738 1.00 84.25 187 SER A CA 1
ATOM 1516 C C . SER A 1 187 ? -4.730 -6.946 17.379 1.00 84.25 187 SER A C 1
ATOM 1518 O O . SER A 1 187 ? -5.555 -6.443 18.148 1.00 84.25 187 SER A O 1
ATOM 1520 N N . LEU A 1 188 ? -5.088 -7.555 16.251 1.00 88.94 188 LEU A N 1
ATOM 1521 C CA . LEU A 1 188 ? -6.482 -7.911 15.960 1.00 88.94 188 LEU A CA 1
ATOM 1522 C C . LEU A 1 188 ? -6.994 -9.026 16.887 1.00 88.94 188 LEU A C 1
ATOM 1524 O O . LEU A 1 188 ? -8.187 -9.086 17.177 1.00 88.94 188 LEU A O 1
ATOM 1528 N N . LEU A 1 189 ? -6.086 -9.861 17.396 1.00 89.00 189 LEU A N 1
ATOM 1529 C CA . LEU A 1 189 ? -6.370 -11.027 18.234 1.00 89.00 189 LEU A CA 1
ATOM 1530 C C . LEU A 1 189 ? -6.015 -10.766 19.704 1.00 89.00 189 LEU A C 1
ATOM 1532 O O . LEU A 1 189 ? -5.005 -10.123 20.000 1.00 89.00 189 LEU A O 1
ATOM 1536 N N . THR A 1 190 ? -6.808 -11.299 20.635 1.00 86.50 190 THR A N 1
ATOM 1537 C CA . THR A 1 190 ? -6.513 -11.244 22.081 1.00 86.50 190 THR A CA 1
ATOM 1538 C C . THR A 1 190 ? -5.426 -12.228 22.507 1.00 86.50 190 THR A C 1
ATOM 1540 O O . THR A 1 190 ? -4.805 -12.034 23.551 1.00 86.50 190 THR A O 1
ATOM 1543 N N . SER A 1 191 ? -5.201 -13.276 21.715 1.00 80.44 191 SER A N 1
ATOM 1544 C CA . SER A 1 191 ? -4.287 -14.380 22.010 1.00 80.44 191 SER A CA 1
ATOM 1545 C C . SER A 1 191 ? -3.783 -15.047 20.718 1.00 80.44 191 SER A C 1
ATOM 1547 O O . SER A 1 191 ? -4.444 -14.943 19.682 1.00 80.44 191 SER A O 1
ATOM 1549 N N . PRO A 1 192 ? -2.619 -15.731 20.745 1.00 80.19 192 PRO A N 1
ATOM 1550 C CA . PRO A 1 192 ? -2.041 -16.382 19.561 1.00 80.19 192 PRO A CA 1
ATOM 1551 C C . PRO A 1 192 ? -2.880 -17.527 18.979 1.00 80.19 192 PRO A C 1
ATOM 1553 O O . PRO A 1 192 ? -2.739 -17.846 17.805 1.00 80.19 192 PRO A O 1
ATOM 1556 N N . ASP A 1 193 ? -3.738 -18.144 19.791 1.00 84.25 193 ASP A N 1
ATOM 1557 C CA . ASP A 1 193 ? -4.658 -19.210 19.376 1.00 84.25 193 ASP A CA 1
ATOM 1558 C C . ASP A 1 193 ? -5.885 -18.689 18.605 1.00 84.25 193 ASP A C 1
ATOM 1560 O O . ASP A 1 193 ? -6.708 -19.479 18.149 1.00 84.25 193 ASP A O 1
ATOM 1564 N N . GLY A 1 194 ? -6.024 -17.365 18.463 1.00 81.38 194 GLY A N 1
ATOM 1565 C CA . GLY A 1 194 ? -7.151 -16.741 17.778 1.00 81.38 194 GLY A CA 1
ATOM 1566 C C . GLY A 1 194 ? -8.484 -16.870 18.519 1.00 81.38 194 GLY A C 1
ATOM 1567 O O . GLY A 1 194 ? -9.524 -16.610 17.920 1.00 81.38 194 GLY A O 1
ATOM 1568 N N . ALA A 1 195 ? -8.480 -17.236 19.808 1.00 87.06 195 ALA A N 1
ATOM 1569 C CA . ALA A 1 195 ? -9.701 -17.483 20.581 1.00 87.06 195 ALA A CA 1
ATOM 1570 C C . ALA A 1 195 ? -10.581 -16.235 20.786 1.00 87.06 195 ALA A C 1
ATOM 1572 O O . ALA A 1 195 ? -11.747 -16.357 21.161 1.00 87.06 195 ALA A O 1
ATOM 1573 N N . GLY A 1 196 ? -10.050 -15.035 20.542 1.00 89.19 196 GLY A N 1
ATOM 1574 C CA . GLY A 1 196 ? -10.804 -13.796 20.670 1.00 89.19 196 GLY A CA 1
ATOM 1575 C C . GLY A 1 196 ? -10.256 -12.658 19.821 1.00 89.19 196 GLY A C 1
ATOM 1576 O O . GLY A 1 196 ? -9.086 -12.636 19.428 1.00 89.19 196 GLY A O 1
ATOM 1577 N N . LEU A 1 197 ? -11.131 -11.688 19.559 1.00 91.94 197 LEU A N 1
ATOM 1578 C CA . LEU A 1 197 ? -10.813 -10.453 18.855 1.00 91.94 197 LEU A CA 1
ATOM 1579 C C . LEU A 1 197 ? -10.668 -9.302 19.849 1.00 91.94 197 LEU A C 1
ATOM 1581 O O . LEU A 1 197 ? -11.409 -9.183 20.826 1.00 91.94 197 LEU A O 1
ATOM 1585 N N . THR A 1 198 ? -9.706 -8.421 19.595 1.00 90.75 198 THR A N 1
ATOM 1586 C CA . THR A 1 198 ? -9.639 -7.137 20.300 1.00 90.75 198 THR A CA 1
ATOM 1587 C C . THR A 1 198 ? -10.710 -6.190 19.761 1.00 90.75 198 THR A C 1
ATOM 1589 O O . THR A 1 198 ? -11.312 -6.456 18.726 1.00 90.75 198 THR A O 1
ATOM 1592 N N . LYS A 1 199 ? -10.897 -5.013 20.380 1.00 91.62 199 LYS A N 1
ATOM 1593 C CA . LYS A 1 199 ? -11.770 -3.962 19.813 1.00 91.62 199 LYS A CA 1
ATOM 1594 C C . LYS A 1 199 ? -11.427 -3.615 18.356 1.00 91.62 199 LYS A C 1
ATOM 1596 O O . LYS A 1 199 ? -12.305 -3.211 17.604 1.00 91.62 199 LYS A O 1
ATOM 1601 N N . LEU A 1 200 ? -10.161 -3.765 17.968 1.00 90.44 200 LEU A N 1
ATOM 1602 C CA . LEU A 1 200 ? -9.708 -3.518 16.605 1.00 90.44 200 LEU A CA 1
ATOM 1603 C C . LEU A 1 200 ? -10.082 -4.665 15.657 1.00 90.44 200 LEU A C 1
ATOM 1605 O O . LEU A 1 200 ? -10.564 -4.408 14.559 1.00 90.44 200 LEU A O 1
ATOM 1609 N N . GLY A 1 201 ? -9.929 -5.918 16.099 1.00 92.69 201 GLY A N 1
ATOM 1610 C CA . GLY A 1 201 ? -10.408 -7.082 15.348 1.00 92.69 201 GLY A CA 1
ATOM 1611 C C . GLY A 1 201 ? -11.930 -7.086 15.187 1.00 92.69 201 GLY A C 1
ATOM 1612 O O . GLY A 1 201 ? -12.439 -7.338 14.099 1.00 92.69 201 GLY A O 1
ATOM 1613 N N . GLU A 1 202 ? -12.654 -6.730 16.248 1.00 94.81 202 GLU A N 1
ATOM 1614 C CA . GLU A 1 202 ? -14.107 -6.551 16.243 1.00 94.81 202 GLU A CA 1
ATOM 1615 C C . GLU A 1 202 ? -14.536 -5.485 15.224 1.00 94.81 202 GLU A C 1
ATOM 1617 O O . GLU A 1 202 ? -15.426 -5.740 14.416 1.00 94.81 202 GLU A O 1
ATOM 1622 N N . MET A 1 203 ? -13.853 -4.334 15.185 1.00 94.69 203 MET A N 1
ATOM 1623 C CA . MET A 1 203 ? -14.106 -3.284 14.192 1.00 94.69 203 MET A CA 1
ATOM 1624 C C . MET A 1 203 ? -14.000 -3.820 12.755 1.00 94.69 203 MET A C 1
ATOM 1626 O O . MET A 1 203 ? -14.938 -3.648 11.977 1.00 94.69 203 MET A O 1
ATOM 1630 N N . PHE A 1 204 ? -12.927 -4.541 12.410 1.00 93.75 204 PHE A N 1
ATOM 1631 C CA . PHE A 1 204 ? -12.786 -5.122 11.069 1.00 93.75 204 PHE A CA 1
ATOM 1632 C C . PHE A 1 204 ? -13.807 -6.223 10.774 1.00 93.75 204 PHE A C 1
ATOM 1634 O O . PHE A 1 204 ? -14.318 -6.290 9.655 1.00 93.75 204 PHE A O 1
ATOM 1641 N N . ARG A 1 205 ? -14.161 -7.054 11.764 1.00 93.25 205 ARG A N 1
ATOM 1642 C CA . ARG A 1 205 ? -15.212 -8.068 11.600 1.00 93.25 205 ARG A CA 1
ATOM 1643 C C . ARG A 1 205 ? -16.542 -7.424 11.213 1.00 93.25 205 ARG A C 1
ATOM 1645 O O . ARG A 1 205 ? -17.197 -7.901 10.289 1.00 93.25 205 ARG A O 1
ATOM 1652 N N . GLU A 1 206 ? -16.933 -6.343 11.883 1.00 94.44 206 GLU A N 1
ATOM 1653 C CA . GLU A 1 206 ? -18.181 -5.640 11.569 1.00 94.44 206 GLU A CA 1
ATOM 1654 C C . GLU A 1 206 ? -18.139 -4.968 10.186 1.00 94.44 206 GLU A C 1
ATOM 1656 O O . GLU A 1 206 ? -19.141 -4.981 9.474 1.00 94.44 206 GLU A O 1
ATOM 1661 N N . ARG A 1 207 ? -16.979 -4.462 9.739 1.00 92.38 207 ARG A N 1
ATOM 1662 C CA . ARG A 1 207 ? -16.816 -3.959 8.359 1.00 92.38 207 ARG A CA 1
ATOM 1663 C C . ARG A 1 207 ? -17.003 -5.055 7.311 1.00 92.38 207 ARG A C 1
ATOM 1665 O O . ARG A 1 207 ? -17.649 -4.828 6.293 1.00 92.38 207 ARG A O 1
ATOM 1672 N N . VAL A 1 208 ? -16.452 -6.248 7.544 1.00 90.88 208 VAL A N 1
ATOM 1673 C CA . VAL A 1 208 ? -16.631 -7.394 6.635 1.00 90.88 208 VAL A CA 1
ATOM 1674 C C . VAL A 1 208 ? -18.102 -7.802 6.558 1.00 90.88 208 VAL A C 1
ATOM 1676 O O . VAL A 1 208 ? -18.608 -7.977 5.455 1.00 90.88 208 VAL A O 1
ATOM 1679 N N . LYS A 1 209 ? -18.809 -7.880 7.693 1.00 92.81 209 LYS A N 1
ATOM 1680 C CA . LYS A 1 209 ? -20.249 -8.195 7.709 1.00 92.81 209 LYS A CA 1
ATOM 1681 C C . LYS A 1 209 ? -21.071 -7.212 6.875 1.00 92.81 209 LYS A C 1
ATOM 1683 O O . LYS A 1 209 ? -21.798 -7.650 5.992 1.00 92.81 209 LYS A O 1
ATOM 1688 N N . LYS A 1 210 ? -20.880 -5.903 7.081 1.00 89.50 210 LYS A N 1
ATOM 1689 C CA . LYS A 1 210 ? -21.595 -4.855 6.328 1.00 89.50 210 LYS A CA 1
ATOM 1690 C C . LYS A 1 210 ? -21.385 -4.957 4.814 1.00 89.50 210 LYS A C 1
ATOM 1692 O O . LYS A 1 210 ? -22.318 -4.756 4.048 1.00 89.50 210 LYS A O 1
ATOM 1697 N N . ARG A 1 211 ? -20.171 -5.298 4.363 1.00 85.12 211 ARG A N 1
ATOM 1698 C CA . ARG A 1 211 ? -19.889 -5.512 2.930 1.00 85.12 211 ARG A CA 1
ATOM 1699 C C . ARG A 1 211 ? -20.611 -6.734 2.367 1.00 85.12 211 ARG A C 1
ATOM 1701 O O . ARG A 1 211 ? -21.102 -6.693 1.241 1.00 85.12 211 ARG A O 1
ATOM 1708 N N . SER A 1 212 ? -20.679 -7.814 3.140 1.00 84.38 212 SER A N 1
ATOM 1709 C CA . SER A 1 212 ? -21.395 -9.028 2.738 1.00 84.38 212 SER A CA 1
ATOM 1710 C C . SER A 1 212 ? -22.904 -8.808 2.643 1.00 84.38 212 SER A C 1
ATOM 1712 O O . SER A 1 212 ? -23.545 -9.412 1.796 1.00 84.38 212 SER A O 1
ATOM 1714 N N . GLU A 1 213 ? -23.463 -7.943 3.487 1.00 87.62 213 GLU A N 1
ATOM 1715 C CA . GLU A 1 213 ? -24.882 -7.570 3.444 1.00 87.62 213 GLU A CA 1
ATOM 1716 C C . GLU A 1 213 ? -25.185 -6.704 2.212 1.00 87.62 213 GLU A C 1
ATOM 1718 O O . GLU A 1 213 ? -26.078 -7.032 1.438 1.00 87.62 213 GLU A O 1
ATOM 1723 N N . ASN A 1 214 ? -24.369 -5.678 1.947 1.00 77.62 214 ASN A N 1
ATOM 1724 C CA . ASN A 1 214 ? -24.563 -4.774 0.805 1.00 77.62 214 ASN A CA 1
ATOM 1725 C C . ASN A 1 214 ? -24.311 -5.418 -0.572 1.00 77.62 214 ASN A C 1
ATOM 1727 O O . ASN A 1 214 ? -24.677 -4.839 -1.584 1.00 77.62 214 ASN A O 1
ATOM 1731 N N . SER A 1 215 ? -23.639 -6.572 -0.638 1.00 72.00 215 SER A N 1
ATOM 1732 C CA . SER A 1 215 ? -23.376 -7.289 -1.901 1.00 72.00 215 SER A CA 1
ATOM 1733 C C . SER A 1 215 ? -24.468 -8.297 -2.272 1.00 72.00 215 SER A C 1
ATOM 1735 O O . SER A 1 215 ? -24.352 -8.972 -3.295 1.00 72.00 215 SER A O 1
ATOM 1737 N N . GLN A 1 216 ? -25.509 -8.420 -1.443 1.00 57.97 216 GLN A N 1
ATOM 1738 C CA . GLN A 1 216 ? -26.683 -9.260 -1.698 1.00 57.97 216 GLN A CA 1
ATOM 1739 C C . GLN A 1 216 ? -27.900 -8.470 -2.212 1.00 57.97 216 GLN A C 1
ATOM 1741 O O . GLN A 1 216 ? -28.906 -9.097 -2.547 1.00 57.97 216 GLN A O 1
ATOM 1746 N N . GLU A 1 217 ? -27.809 -7.138 -2.280 1.00 46.94 217 GLU A N 1
ATOM 1747 C CA . GLU A 1 217 ? -28.800 -6.240 -2.902 1.00 46.94 217 GLU A CA 1
ATOM 1748 C C . GLU A 1 217 ? -28.429 -5.917 -4.356 1.00 46.94 217 GLU A C 1
ATOM 1750 O O . GLU A 1 217 ? -29.363 -5.858 -5.190 1.00 46.94 217 GLU A O 1
#

Sequence (217 aa):
KYIEMGNEHHLGAGDNADDSGKHQDNVAAFPTGREYADFVNSWAPAIREQFPDAKIGITMLGRVNNNRDRLKFWNNLIVENIDHDNFDAYVYHIYVRPDNTIELNETTIAQIINKRTDTLEQTMIDDESKEVWITEYGVHAYTLEKTVQLTSALADYTESVANISLPQVLYRKSPDYYPTAPKKYFSLLTSPDGAGLTKLGEMFRERVKKRSENSQE